Protein 7D2E (pdb70)

Secondary structure (DSSP, 8-state):
--HHHHHHHHHHHHHHHHHHHHHHHHHHHHHHHHHHHHHHHHHHHHHHHHHHHHHHHHHHH-/-HHHHHHHHHHHHHHHHHHHHHHHHHHHHHHHHHHHHHHHHHHHHHHHHHHHHHHHH-/-HHHHHHHHHHHHHHHHHHHHHHHHHHHHHHHHHHHHHHHHHHHHHHHHHHHHHHHHH-/-HHHHHHHHHHHHHHHHHHHHHHHHHHHHHHHHHHHHHHHHHHHHHHHHHHHHHHHHHHHHH-

InterPro domains:
  IPR001660 Sterile alpha motif domain [PF00536] (897-960)
  IPR001660 Sterile alpha motif domain [PF00536] (1019-1082)
  IPR001660 Sterile alpha motif domain [PF07647] (1105-1167)
  IPR001660 Sterile alpha motif domain [PS50105] (898-964)
  IPR001660 Sterile alpha motif domain [PS50105] (1027-1084)
  IPR001660 Sterile alpha motif domain [PS50105] (1108-1177)
  IPR001660 Sterile alpha motif domain [SM00454] (895-964)
  IPR001660 Sterile alpha motif domain [SM00454] (1017-1084)
  IPR001660 Sterile alpha motif domain [SM00454] (1105-1177)
  IPR013761 Sterile alpha motif/pointed domain superfamily [G3DSA:1.10.150.50] (862-997)
  IPR013761 Sterile alpha motif/pointed domain superfamily [G3DSA:1.10.150.50] (1018-1097)
  IPR013761 Sterile alpha motif/pointed domain superfamily [G3DSA:1.10.150.50] (1098-1193)
  IPR013761 Sterile alpha motif/pointed domain superfamily [SSF47769] (892-968)
  IPR013761 Sterile alpha motif/pointed domain superfamily [SSF47769] (1018-1087)
  IPR013761 Sterile alpha motif/pointed domain superfamily [SSF47769] (1098-1175)
  IPR029515 Liprin [PTHR12587] (35-1207)
  IPR037620 Liprin-alpha, SAM domain 1 [cd09562] (895-965)
  IPR037621 Liprin-alpha, SAM domain 2 [cd09565] (1019-1084)
  IPR037622 Liprin-alpha, SAM domain 3 [cd09568] (1104-1175)
  IPR057892 Liprin-alpha, CC2 domain [PF25526] (267-515)

Organism: Homo sapiens (NCBI:txid9606)

B-factor: mean 46.24, std 15.94, range [16.58, 118.47]

GO terms:
  GO:0048786 presynaptic active zone (C, TAS)
  GO:0043197 dendritic spine (C, IDA)
  GO:0099519 dense core granule cytoskeletal transport (P, IMP)
  GO:0060998 regulation of dendritic spine development (P, IMP)
  GO:0061001 regulation of dendritic spine morphogenesis (P, IMP)
  GO:0005515 protein binding (F, IPI)
  GO:0005737 cytoplasm (C, TAS)
  GO:0007160 cell-matrix adhesion (P, TAS)
  GO:0005829 cytosol (C, TAS)
  GO:0070062 extracellular exosome (C, HDA)

Solvent-accessible surface area: 16710 Å² total; per-residue (Å²): 99,60,40,107,112,5,19,132,43,0,88,69,24,2,109,103,43,106,57,89,30,96,127,6,90,82,107,18,112,80,5,99,100,93,17,56,38,1,75,126,76,28,62,57,7,70,134,59,20,104,60,16,114,118,72,10,65,95,8,87,203,156,84,28,110,108,8,24,134,21,0,120,62,14,10,86,97,26,102,56,68,32,98,90,1,116,85,107,14,133,69,4,94,107,92,17,68,48,1,84,128,88,23,63,60,6,71,139,64,7,86,60,31,113,113,83,18,129,141,74,88,35,97,116,11,27,138,44,1,83,61,36,1,100,112,40,120,57,69,29,90,159,14,91,77,154,6,119,79,6,77,97,104,15,52,37,3,70,120,82,17,45,59,6,72,116,62,8,78,39,11,113,99,91,34,107,151,90,135,105,52,86,110,9,20,128,33,0,116,70,24,3,117,101,32,103,55,62,43,116,120,1,119,89,96,7,152,84,6,87,120,100,15,45,36,3,73,121,81,23,56,57,8,68,134,58,15,90,60,4,124,110,68,12,82,90,20,89,186,149,91,122

Radius of gyration: 44.39 Å; Cα contacts (8 Å, |Δi|>4): 134; chains: 4; bounding box: 72×56×142 Å

Foldseek 3Di:
DDPVVVVVVVVVVVVVVVVVVVVVVVVVVVVVVVVVVVVVVVVVVVVVVVVVVVVVVVVVVD/DVVVVVVVVVVVVVVVVVVVVVVVVVVVVVVVVVVVVVVVVVVVVVVVVVVVVVVVVD/DVVVVVVVVVVVVVVVVVVVVVVVVVVVVVVVVVVVVVVVVVVVVVVVVVVVVVVVVVD/DVVVVVVVVVVVVVVVVVVVVVVVVVVVVVVVVVVVVVVVVVVVVVVVVVVVVVVVVVVVVVD

Sequence (242 aa):
SSEVEVLKALKSLFEHHKALDEKVRERLRVSLERVSALEEELAAANQEIVALREQNVHIQRKSEVEVLKALKSLFEHHKALDEKVRERLRRVSSLERVSALEEELAAANQEIVALREQNVHISEVEVLKALKSLFEHHHKALDEKVRERLRVSLERVSALEEELAAANQEIVALREQNVHIQSEVEVLKALKSLFEHHKALDDEKVRERLRVSLERVSALEEELAAANQEIVALRREQNVHIQRKMA

Structure (mmCIF, N/CA/C/O backbone):
data_7D2E
#
_entry.id   7D2E
#
_cell.length_a   38.307
_cell.length_b   71.293
_cell.length_c   53.473
_cell.angle_alpha   90.000
_cell.angle_beta   103.690
_cell.angle_gamma   90.000
#
_symmetry.space_group_name_H-M   'P 1 21 1'
#
loop_
_entity.id
_entity.type
_entity.pdbx_description
1 polymer Liprin-alpha-2
2 water water
#
loop_
_atom_site.group_PDB
_atom_site.id
_atom_site.type_symbol
_atom_site.label_atom_id
_atom_site.label_alt_id
_atom_site.label_comp_id
_atom_site.label_asym_id
_atom_site.label_entity_id
_atom_site.label_seq_id
_atom_site.pdbx_PDB_ins_code
_atom_site.Cartn_x
_atom_site.Cartn_y
_atom_site.Cartn_z
_atom_site.occupancy
_atom_site.B_iso_or_equiv
_atom_site.auth_seq_id
_atom_site.auth_comp_id
_atom_site.auth_asym_id
_atom_site.auth_atom_id
_atom_site.pdbx_PDB_model_num
ATOM 1 N N . SER A 1 11 ? 4.893 7.358 -34.262 1.00 70.16 168 SER A N 1
ATOM 2 C CA . SER A 1 11 ? 5.411 6.379 -33.315 1.00 70.93 168 SER A CA 1
ATOM 3 C C . SER A 1 11 ? 4.470 5.182 -33.200 1.00 66.00 168 SER A C 1
ATOM 4 O O . SER A 1 11 ? 3.314 5.250 -33.621 1.00 64.19 168 SER A O 1
ATOM 7 N N . SER A 1 12 ? 4.966 4.082 -32.640 1.00 60.22 169 SER A N 1
ATOM 8 C CA . SER A 1 12 ? 4.154 2.880 -32.523 1.00 49.64 169 SER A CA 1
ATOM 9 C C . SER A 1 12 ? 3.303 2.954 -31.271 1.00 43.39 169 SER A C 1
ATOM 10 O O . SER A 1 12 ? 3.633 3.675 -30.329 1.00 45.46 169 SER A O 1
ATOM 13 N N . GLU A 1 13 ? 2.209 2.201 -31.259 1.00 44.43 170 GLU A N 1
ATOM 14 C CA . GLU A 1 13 ? 1.320 2.178 -30.102 1.00 45.49 170 GLU A CA 1
ATOM 15 C C . GLU A 1 13 ? 2.039 1.641 -28.872 1.00 34.07 170 GLU A C 1
ATOM 16 O O . GLU A 1 13 ? 1.869 2.165 -27.767 1.00 33.63 170 GLU A O 1
ATOM 22 N N . VAL A 1 14 ? 2.827 0.578 -29.061 1.00 36.36 171 VAL A N 1
ATOM 23 C CA . VAL A 1 14 ? 3.533 -0.020 -27.945 1.00 37.62 171 VAL A CA 1
ATOM 24 C C . VAL A 1 14 ? 4.505 0.974 -27.318 1.00 40.24 171 VAL A C 1
ATOM 25 O O . VAL A 1 14 ? 4.550 1.123 -26.096 1.00 38.31 171 VAL A O 1
ATOM 29 N N . GLU A 1 15 ? 5.248 1.685 -28.160 1.00 44.99 172 GLU A N 1
ATOM 30 C CA . GLU A 1 15 ? 6.196 2.688 -27.678 1.00 48.98 172 GLU A CA 1
ATOM 31 C C . GLU A 1 15 ? 5.502 3.843 -26.949 1.00 46.50 172 GLU A C 1
ATOM 32 O O . GLU A 1 15 ? 5.977 4.317 -25.912 1.00 44.00 172 GLU A O 1
ATOM 38 N N . VAL A 1 16 ? 4.371 4.298 -27.472 1.00 42.57 173 VAL A N 1
ATOM 39 C CA . VAL A 1 16 ? 3.688 5.413 -26.817 1.00 43.18 173 VAL A CA 1
ATOM 40 C C . VAL A 1 16 ? 3.117 4.955 -25.474 1.00 38.04 173 VAL A C 1
ATOM 41 O O . VAL A 1 16 ? 3.189 5.679 -24.486 1.00 36.97 173 VAL A O 1
ATOM 45 N N . LEU A 1 17 ? 2.584 3.739 -25.420 1.00 38.50 174 LEU A N 1
ATOM 46 C CA . LEU A 1 17 ? 2.052 3.236 -24.158 1.00 35.98 174 LEU A CA 1
ATOM 47 C C . LEU A 1 17 ? 3.166 3.031 -23.124 1.00 37.29 174 LEU A C 1
ATOM 48 O O . LEU A 1 17 ? 2.978 3.296 -21.937 1.00 37.74 174 LEU A O 1
ATOM 53 N N . LYS A 1 18 ? 4.327 2.574 -23.578 1.00 42.53 175 LYS A N 1
ATOM 54 C CA . LYS A 1 18 ? 5.471 2.383 -22.693 1.00 51.01 175 LYS A CA 1
ATOM 55 C C . LYS A 1 18 ? 5.956 3.713 -22.140 1.00 49.63 175 LYS A C 1
ATOM 56 O O . LYS A 1 18 ? 6.348 3.810 -20.973 1.00 51.00 175 LYS A O 1
ATOM 62 N N . ALA A 1 19 ? 5.928 4.738 -22.986 1.00 47.38 176 ALA A N 1
ATOM 63 C CA . ALA A 1 19 ? 6.312 6.085 -22.576 1.00 47.78 176 ALA A CA 1
ATOM 64 C C . ALA A 1 19 ? 5.344 6.605 -21.525 1.00 48.80 176 ALA A C 1
ATOM 65 O O . ALA A 1 19 ? 5.749 7.180 -20.510 1.00 52.84 176 ALA A O 1
ATOM 67 N N . LEU A 1 20 ? 4.057 6.389 -21.773 1.00 44.88 177 LEU A N 1
ATOM 68 C CA . LEU A 1 20 ? 3.014 6.816 -20.846 1.00 41.49 177 LEU A CA 1
ATOM 69 C C . LEU A 1 20 ? 3.143 6.112 -19.490 1.00 44.30 177 LEU A C 1
ATOM 70 O O . LEU A 1 20 ? 3.076 6.743 -18.433 1.00 42.27 177 LEU A O 1
ATOM 75 N N . LYS A 1 21 ? 3.334 4.800 -19.527 1.00 45.03 178 LYS A N 1
ATOM 76 C CA . LYS A 1 21 ? 3.474 4.010 -18.314 1.00 47.71 178 LYS A CA 1
ATOM 77 C C . LYS A 1 21 ? 4.703 4.467 -17.530 1.00 51.78 178 LYS A C 1
ATOM 78 O O . LYS A 1 21 ? 4.699 4.493 -16.296 1.00 50.10 178 LYS A O 1
ATOM 84 N N . SER A 1 22 ? 5.744 4.846 -18.265 1.00 55.70 179 SER A N 1
ATOM 85 C CA . SER A 1 22 ? 6.973 5.375 -17.681 1.00 59.77 179 SER A CA 1
ATOM 86 C C . SER A 1 22 ? 6.724 6.730 -17.032 1.00 56.79 179 SER A C 1
ATOM 87 O O . SER A 1 22 ? 7.228 7.016 -15.945 1.00 57.53 179 SER A O 1
ATOM 90 N N . LEU A 1 23 ? 5.944 7.560 -17.716 1.00 56.28 180 LEU A N 1
ATOM 91 C CA . LEU A 1 23 ? 5.609 8.894 -17.234 1.00 54.07 180 LEU A CA 1
ATOM 92 C C . LEU A 1 23 ? 4.861 8.834 -15.905 1.00 55.76 180 LEU A C 1
ATOM 93 O O . LEU A 1 23 ? 5.079 9.665 -15.014 1.00 55.56 180 LEU A O 1
ATOM 98 N N . PHE A 1 24 ? 3.981 7.844 -15.785 1.00 54.75 181 PHE A N 1
ATOM 99 C CA . PHE A 1 24 ? 3.164 7.651 -14.592 1.00 54.63 181 PHE A CA 1
ATOM 100 C C . PHE A 1 24 ? 3.984 7.173 -13.410 1.00 59.64 181 PHE A C 1
ATOM 101 O O . PHE A 1 24 ? 3.830 7.675 -12.298 1.00 63.85 181 PHE A O 1
ATOM 109 N N . GLU A 1 25 ? 4.843 6.187 -13.651 1.00 57.40 182 GLU A N 1
ATOM 110 C CA . GLU A 1 25 ? 5.642 5.607 -12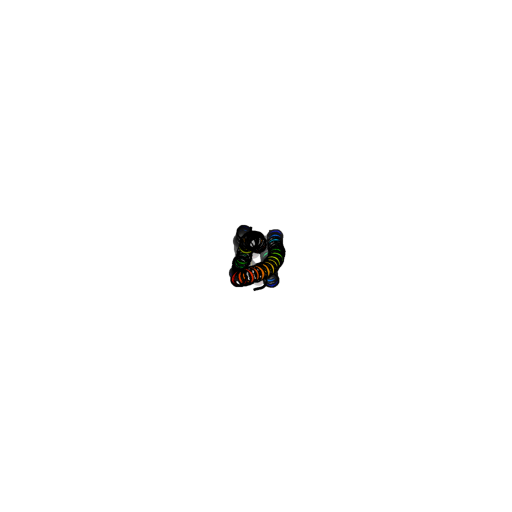.586 1.00 62.12 182 GLU A CA 1
ATOM 111 C C . GLU A 1 25 ? 6.654 6.616 -12.057 1.00 63.37 182 GLU A C 1
ATOM 112 O O . GLU A 1 25 ? 6.974 6.619 -10.868 1.00 65.14 182 GLU A O 1
ATOM 118 N N . HIS A 1 26 ? 7.154 7.478 -12.936 1.00 60.49 183 HIS A N 1
ATOM 119 C CA . HIS A 1 26 ? 8.113 8.489 -12.514 1.00 62.52 183 HIS A CA 1
ATOM 120 C C . HIS A 1 26 ? 7.436 9.582 -11.695 1.00 63.90 183 HIS A C 1
ATOM 121 O O . HIS A 1 26 ? 8.015 10.090 -10.737 1.00 67.17 183 HIS A O 1
ATOM 128 N N . HIS A 1 27 ? 6.215 9.941 -12.081 1.00 61.77 184 HIS A N 1
ATOM 129 C CA . HIS A 1 27 ? 5.431 10.927 -11.342 1.00 62.54 184 HIS A CA 1
ATOM 130 C C . HIS A 1 27 ? 5.235 10.491 -9.895 1.00 66.15 184 HIS A C 1
ATOM 131 O O . HIS A 1 27 ? 5.384 11.291 -8.974 1.00 65.77 184 HIS A O 1
ATOM 138 N N . LYS A 1 28 ? 4.906 9.219 -9.689 1.00 71.80 185 LYS A N 1
ATOM 139 C CA . LYS A 1 28 ? 4.650 8.745 -8.336 1.00 75.81 185 LYS A CA 1
ATOM 140 C C . LYS A 1 28 ? 5.949 8.608 -7.547 1.00 76.98 185 LYS A C 1
ATOM 141 O O . LYS A 1 28 ? 5.969 8.837 -6.342 1.00 75.80 185 LYS A O 1
ATOM 147 N N . ALA A 1 29 ? 7.030 8.243 -8.228 1.00 76.86 186 ALA A N 1
ATOM 148 C CA . ALA A 1 29 ? 8.340 8.153 -7.587 1.00 76.20 186 ALA A CA 1
ATOM 149 C C . ALA A 1 29 ? 8.695 9.472 -6.905 1.00 74.25 186 ALA A C 1
ATOM 150 O O . ALA A 1 29 ? 9.108 9.497 -5.742 1.00 74.41 186 ALA A O 1
ATOM 152 N N . LEU A 1 30 ? 8.513 10.569 -7.632 1.00 71.06 187 LEU A N 1
ATOM 153 C CA . LEU A 1 30 ? 8.802 11.886 -7.090 1.00 70.66 187 LEU A CA 1
ATOM 154 C C . LEU A 1 30 ? 7.744 12.318 -6.081 1.00 67.94 187 LEU A C 1
ATOM 155 O O . LEU A 1 30 ? 8.049 13.044 -5.142 1.00 66.75 187 LEU A O 1
ATOM 160 N N . ASP A 1 31 ? 6.509 11.860 -6.264 1.00 65.58 188 ASP A N 1
ATOM 161 C CA . ASP A 1 31 ? 5.416 12.259 -5.380 1.00 66.97 188 ASP A CA 1
ATOM 162 C C . ASP A 1 31 ? 5.587 11.717 -3.967 1.00 67.73 188 ASP A C 1
ATOM 163 O O . ASP A 1 31 ? 5.535 12.466 -2.993 1.00 66.87 188 ASP A O 1
ATOM 168 N N . GLU A 1 32 ? 5.788 10.410 -3.856 1.00 69.03 189 GLU A N 1
ATOM 169 C CA . GLU A 1 32 ? 5.867 9.779 -2.549 1.00 68.64 189 GLU A CA 1
ATOM 170 C C . GLU A 1 32 ? 7.182 10.127 -1.855 1.00 66.96 189 GLU A C 1
ATOM 171 O O . GLU A 1 32 ? 7.331 9.917 -0.651 1.00 68.56 189 GLU A O 1
ATOM 177 N N . LYS A 1 33 ? 8.132 10.662 -2.620 1.00 63.29 190 LYS A N 1
ATOM 178 C CA . LYS A 1 33 ? 9.380 11.166 -2.059 1.00 61.15 190 LYS A CA 1
ATOM 179 C C . LYS A 1 33 ? 9.167 12.570 -1.491 1.00 58.06 190 LYS A C 1
ATOM 180 O O . LYS A 1 33 ? 9.787 12.949 -0.496 1.00 57.13 190 LYS A O 1
ATOM 186 N N . VAL A 1 34 ? 8.293 13.339 -2.135 1.00 55.33 191 VAL A N 1
ATOM 187 C CA . VAL A 1 34 ? 7.892 14.638 -1.603 1.00 54.13 191 VAL A CA 1
ATOM 188 C C . VAL A 1 34 ? 7.056 14.423 -0.353 1.00 51.27 191 VAL A C 1
ATOM 189 O O . VAL A 1 34 ? 7.254 15.098 0.664 1.00 45.76 191 VAL A O 1
ATOM 193 N N . ARG A 1 35 ? 6.127 13.475 -0.430 1.00 49.55 192 ARG A N 1
ATOM 194 C CA . ARG A 1 35 ? 5.263 13.177 0.704 1.00 52.12 192 ARG A CA 1
ATOM 195 C C . ARG A 1 35 ? 6.071 12.655 1.882 1.00 53.18 192 ARG A C 1
ATOM 196 O O . ARG A 1 35 ? 5.708 12.892 3.039 1.00 52.90 192 ARG A O 1
ATOM 204 N N . GLU A 1 36 ? 7.177 11.973 1.597 1.00 48.95 193 GLU A N 1
ATOM 205 C CA . GLU A 1 36 ? 8.024 11.474 2.667 1.00 52.47 193 GLU A CA 1
ATOM 206 C C . GLU A 1 36 ? 8.888 12.575 3.271 1.00 52.46 193 GLU A C 1
ATOM 207 O O . GLU A 1 36 ? 9.148 12.579 4.476 1.00 52.69 193 GLU A O 1
ATOM 213 N N . ARG A 1 37 ? 9.345 13.498 2.434 1.00 49.59 194 ARG A N 1
ATOM 214 C CA . ARG A 1 37 ? 10.104 14.633 2.927 1.00 53.23 194 ARG A CA 1
ATOM 215 C C . ARG A 1 37 ? 9.220 15.398 3.901 1.00 47.12 194 ARG A C 1
ATOM 216 O O . ARG A 1 37 ? 9.676 15.855 4.944 1.00 46.19 194 ARG A O 1
ATOM 224 N N . LEU A 1 38 ? 7.940 15.497 3.549 1.00 43.27 195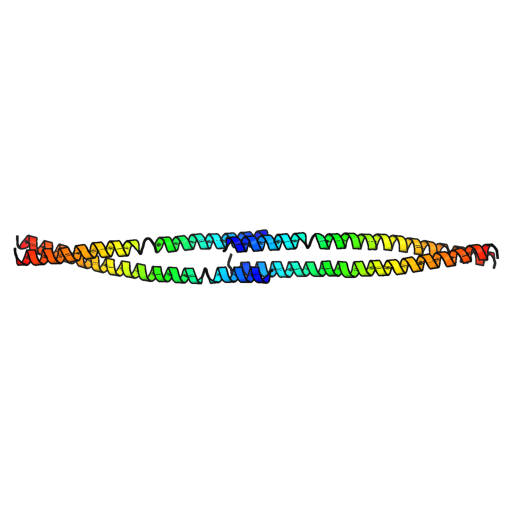 LEU A N 1
ATOM 225 C CA . LEU A 1 38 ? 6.964 16.228 4.353 1.00 40.02 195 LEU A CA 1
ATOM 226 C C . LEU A 1 38 ? 6.729 15.521 5.680 1.00 40.15 195 LEU A C 1
ATOM 227 O O . LEU A 1 38 ? 6.551 16.168 6.710 1.00 37.49 195 LEU A O 1
ATOM 232 N N . ARG A 1 39 ? 6.757 14.190 5.658 1.00 41.12 196 ARG A N 1
ATOM 233 C CA . ARG A 1 39 ? 6.565 13.414 6.877 1.00 45.32 196 ARG A CA 1
ATOM 234 C C . ARG A 1 39 ? 7.692 13.676 7.862 1.00 49.27 196 ARG A C 1
ATOM 235 O O . ARG A 1 39 ? 7.445 14.028 9.017 1.00 50.43 196 ARG A O 1
ATOM 243 N N . VAL A 1 40 ? 8.928 13.500 7.397 1.00 49.54 197 VAL A N 1
ATOM 244 C CA . VAL A 1 40 ? 10.107 13.739 8.225 1.00 50.33 197 VAL A CA 1
ATOM 245 C C . VAL A 1 40 ? 10.118 15.176 8.741 1.00 44.39 197 VAL A C 1
ATOM 246 O O . VAL A 1 40 ? 10.432 15.425 9.908 1.00 44.48 197 VAL A O 1
ATOM 250 N N . SER A 1 41 ? 9.754 16.120 7.882 1.00 43.53 198 SER A N 1
ATOM 251 C CA . SER A 1 41 ? 9.777 17.524 8.280 1.00 40.96 198 SER A CA 1
ATOM 252 C C . SER A 1 41 ? 8.745 17.834 9.366 1.00 40.98 198 SER A C 1
ATOM 253 O O . SER A 1 41 ? 9.021 18.617 10.278 1.00 35.37 198 SER A O 1
ATOM 256 N N . LEU A 1 42 ? 7.554 17.242 9.271 1.00 36.31 199 LEU A N 1
ATOM 257 C CA . LEU A 1 42 ? 6.547 17.472 10.309 1.00 40.85 199 LEU A CA 1
ATOM 258 C C . LEU A 1 42 ? 6.994 16.872 11.639 1.00 42.46 199 LEU A C 1
ATOM 259 O O . LEU A 1 42 ? 6.790 17.470 12.706 1.00 42.29 199 LEU A O 1
ATOM 264 N N . GLU A 1 43 ? 7.633 15.708 11.586 1.00 42.38 200 GLU A N 1
ATOM 265 C CA . GLU A 1 43 ? 8.126 15.083 12.811 1.00 43.87 200 GLU A CA 1
ATOM 266 C C . GLU A 1 43 ? 9.303 15.872 13.381 1.00 44.62 200 GLU A C 1
ATOM 267 O O . GLU A 1 43 ? 9.504 15.906 14.597 1.00 41.22 200 GLU A O 1
ATOM 273 N N . ARG A 1 44 ? 10.072 16.502 12.493 1.00 39.81 201 ARG A N 1
ATOM 274 C CA . ARG A 1 44 ? 11.211 17.320 12.887 1.00 37.74 201 ARG A CA 1
ATOM 275 C C . ARG A 1 44 ? 10.739 18.587 13.614 1.00 34.13 201 ARG A C 1
ATOM 276 O O . ARG A 1 44 ? 11.331 19.007 14.603 1.00 34.19 201 ARG A O 1
ATOM 284 N N . VAL A 1 45 ? 9.668 19.186 13.115 1.00 32.63 202 VAL A N 1
ATOM 285 C CA . VAL A 1 45 ? 9.056 20.328 13.790 1.00 29.46 202 VAL A CA 1
ATOM 286 C C . VAL A 1 45 ? 8.691 19.963 15.232 1.00 33.35 202 VAL A C 1
ATOM 287 O O . VAL A 1 45 ? 9.020 20.690 16.166 1.00 31.58 202 VAL A O 1
ATOM 291 N N . SER A 1 46 ? 8.042 18.818 15.411 1.00 35.70 203 SER A N 1
ATOM 292 C CA . SER A 1 46 ? 7.676 18.364 16.747 1.00 38.50 203 SER A CA 1
ATOM 293 C C . SER A 1 46 ? 8.898 18.163 17.636 1.00 37.98 203 SER A C 1
ATOM 294 O O . SER A 1 46 ? 8.892 18.575 18.795 1.00 36.48 203 SER A O 1
ATOM 297 N N . ALA A 1 47 ? 9.938 17.536 17.084 1.00 34.21 204 ALA A N 1
ATOM 298 C CA . ALA A 1 47 ? 11.158 17.277 17.837 1.00 30.40 204 ALA A CA 1
ATOM 299 C C . ALA A 1 47 ? 11.819 18.582 18.261 1.00 29.36 204 ALA A C 1
ATOM 300 O O . ALA A 1 47 ? 12.309 18.699 19.381 1.00 29.67 204 ALA A O 1
ATOM 302 N N . LEU A 1 48 ? 11.828 19.563 17.367 1.00 28.65 205 LEU A N 1
ATOM 303 C CA . LEU A 1 48 ? 12.456 20.841 17.681 1.00 29.62 205 LEU A CA 1
ATOM 304 C C . LEU A 1 48 ? 11.666 21.594 18.731 1.00 29.50 205 LEU A C 1
ATOM 305 O O . LEU A 1 48 ? 12.243 22.292 19.560 1.00 27.47 205 LEU A O 1
ATOM 310 N N . GLU A 1 49 ? 10.343 21.457 18.697 1.00 30.20 206 GLU A N 1
ATOM 311 C CA . GLU A 1 49 ? 9.521 22.114 19.707 1.00 31.19 206 GLU A CA 1
ATOM 312 C C . GLU A 1 49 ? 9.853 21.571 21.092 1.00 30.30 206 GLU A C 1
ATOM 313 O O . GLU A 1 49 ? 9.855 22.318 22.073 1.00 30.33 206 GLU A O 1
ATOM 319 N N . GLU A 1 50 ? 10.160 20.280 21.172 1.00 30.78 207 GLU A N 1
ATOM 320 C CA . GLU A 1 50 ? 10.524 19.675 22.450 1.00 33.36 207 GLU A CA 1
ATOM 321 C C . GLU A 1 50 ? 11.923 20.132 22.875 1.00 28.22 207 GLU A C 1
ATOM 322 O O . GLU A 1 50 ? 12.156 20.456 24.032 1.00 28.11 207 GLU A O 1
ATOM 328 N N . GLU A 1 51 ? 12.844 20.189 21.922 1.00 27.79 208 GLU A N 1
ATOM 329 C CA . GLU A 1 51 ? 14.213 20.621 22.248 1.00 27.27 208 GLU A CA 1
ATOM 330 C C . GLU A 1 51 ? 14.254 22.086 22.701 1.00 25.83 208 GLU A C 1
ATOM 331 O O . GLU A 1 51 ? 14.984 22.444 23.632 1.00 27.28 208 GLU A O 1
ATOM 337 N N . LEU A 1 52 ? 13.500 22.934 22.008 1.00 26.12 209 LEU A N 1
ATOM 338 C CA . LEU A 1 52 ? 13.414 24.349 22.363 1.00 24.84 209 LEU A CA 1
ATOM 339 C C . LEU A 1 52 ? 12.780 24.510 23.744 1.00 27.27 209 LEU A C 1
ATOM 340 O O . LEU A 1 52 ? 13.245 25.307 24.554 1.00 26.09 209 LEU A O 1
ATOM 345 N N . ALA A 1 53 ? 11.739 23.738 24.033 1.00 26.59 210 ALA A N 1
ATOM 346 C CA . ALA A 1 53 ? 11.136 23.806 25.370 1.00 29.15 210 ALA A CA 1
ATOM 347 C C . ALA A 1 53 ? 12.147 23.429 26.449 1.00 28.36 210 ALA A C 1
ATOM 348 O O . ALA A 1 53 ? 12.213 24.064 27.495 1.00 26.96 210 ALA A O 1
ATOM 350 N N . ALA A 1 54 ? 12.952 22.404 26.179 1.00 27.01 211 ALA A N 1
ATOM 351 C CA . ALA A 1 54 ? 13.980 21.990 27.121 1.00 29.13 211 ALA A CA 1
ATOM 352 C C . ALA A 1 54 ? 15.052 23.071 27.292 1.00 29.42 211 ALA A C 1
ATOM 353 O O . ALA A 1 54 ? 15.524 23.309 28.404 1.00 28.10 211 ALA A O 1
ATOM 355 N N . ALA A 1 55 ? 15.419 23.732 26.196 1.00 24.86 212 ALA A N 1
ATOM 356 C CA . ALA A 1 55 ? 16.453 24.752 26.269 1.00 28.18 212 ALA A CA 1
ATOM 357 C C . ALA A 1 55 ? 15.970 25.958 27.069 1.00 24.87 212 ALA A C 1
ATOM 358 O O . ALA A 1 55 ? 16.725 26.528 27.839 1.00 25.66 212 ALA A O 1
ATOM 360 N N . ASN A 1 56 ? 14.709 26.341 26.890 1.00 24.85 213 ASN A N 1
ATOM 361 C CA . ASN A 1 56 ? 14.176 27.472 27.633 1.00 24.66 213 ASN A CA 1
ATOM 362 C C . ASN A 1 56 ? 14.129 27.201 29.136 1.00 28.30 213 ASN A C 1
ATOM 363 O O . ASN A 1 56 ? 14.394 28.086 29.937 1.00 27.93 213 ASN A O 1
ATOM 368 N N . GLN A 1 57 ? 13.835 25.958 29.493 1.00 25.60 214 GLN A N 1
ATOM 369 C CA . GLN A 1 57 ? 13.791 25.528 30.880 1.00 31.20 214 GLN A CA 1
ATOM 370 C C . GLN A 1 57 ? 15.186 25.624 31.480 1.00 28.94 214 GLN A C 1
ATOM 371 O O . GLN A 1 57 ? 15.365 26.044 32.625 1.00 29.28 214 GLN A O 1
ATOM 377 N N . GLU A 1 58 ? 16.183 25.272 30.677 1.00 26.80 215 GLU A N 1
ATOM 378 C CA . GLU A 1 58 ? 17.558 25.310 31.150 1.00 26.82 215 GLU A CA 1
ATOM 379 C C . GLU A 1 58 ? 17.983 26.753 31.350 1.00 27.31 215 GLU A C 1
ATOM 380 O O . GLU A 1 58 ? 18.687 27.068 32.304 1.00 24.84 215 GLU A O 1
ATOM 386 N N . ILE A 1 59 ? 17.557 27.636 30.446 1.00 27.94 216 ILE A N 1
ATOM 387 C CA . ILE A 1 59 ? 17.837 29.067 30.609 1.00 26.41 216 ILE A CA 1
ATOM 388 C C . ILE A 1 59 ? 17.253 29.596 31.923 1.00 23.52 216 ILE A C 1
ATOM 389 O O . ILE A 1 59 ? 17.909 30.338 32.653 1.00 29.67 216 ILE A O 1
ATOM 394 N N . VAL A 1 60 ? 16.023 29.201 32.234 1.00 26.11 217 VAL A N 1
ATOM 395 C CA . VAL A 1 60 ? 15.422 29.612 33.493 1.00 29.88 217 VAL A CA 1
ATOM 396 C C . VAL A 1 60 ? 16.191 29.150 34.727 1.00 29.05 217 VAL A C 1
ATOM 397 O O . VAL A 1 60 ? 16.431 29.944 35.646 1.00 27.95 217 VAL A O 1
ATOM 401 N N . ALA A 1 61 ? 16.567 27.869 34.752 1.00 24.31 218 ALA A N 1
ATOM 402 C CA . ALA A 1 61 ? 17.375 27.322 35.843 1.00 27.53 218 ALA A CA 1
ATOM 403 C C . ALA A 1 61 ? 18.699 28.061 36.002 1.00 30.14 218 ALA A C 1
ATOM 404 O O . ALA A 1 61 ? 19.100 28.408 37.119 1.00 30.08 218 ALA A O 1
ATOM 406 N N . LEU A 1 62 ? 19.387 28.307 34.888 1.00 25.83 219 LEU A N 1
ATOM 407 C CA . LEU A 1 62 ? 20.669 28.997 34.952 1.00 26.88 219 LEU A CA 1
ATOM 408 C C . LEU A 1 62 ? 20.551 30.463 35.369 1.00 28.70 219 LEU A C 1
ATOM 409 O O . LEU A 1 62 ? 21.391 30.960 36.120 1.00 33.08 219 LEU A O 1
ATOM 414 N N . ARG A 1 63 ? 19.522 31.148 34.891 1.00 28.85 220 ARG A N 1
ATOM 415 C CA . ARG A 1 63 ? 19.297 32.537 35.284 1.00 33.29 220 ARG A CA 1
ATOM 416 C C . ARG A 1 63 ? 19.008 32.631 36.780 1.00 34.32 220 ARG A C 1
ATOM 417 O O . ARG A 1 63 ? 19.485 33.526 37.465 1.00 35.20 220 ARG A O 1
ATOM 425 N N . GLU A 1 64 ? 18.225 31.692 37.292 1.00 34.48 221 GLU A N 1
ATOM 426 C CA . GLU A 1 64 ? 17.898 31.706 38.708 1.00 33.44 221 GLU A CA 1
ATOM 427 C C . GLU A 1 64 ? 19.165 31.477 39.523 1.00 34.30 221 GLU A C 1
ATOM 428 O O . GLU A 1 64 ? 19.431 32.196 40.495 1.00 36.23 221 GLU A O 1
ATOM 434 N N . GLN A 1 65 ? 19.958 30.490 39.108 1.00 32.38 222 GLN A N 1
ATOM 435 C CA . GLN A 1 65 ? 21.207 30.181 39.782 1.00 33.72 222 GLN A CA 1
ATOM 436 C C . GLN A 1 65 ? 22.169 31.374 39.701 1.00 37.58 222 GLN A C 1
ATOM 437 O O . GLN A 1 65 ? 22.848 31.691 40.676 1.00 37.70 222 GLN A O 1
ATOM 443 N N . ASN A 1 66 ? 22.197 32.039 38.549 1.00 38.34 223 ASN A N 1
ATOM 444 C CA . ASN A 1 66 ? 23.037 33.220 38.350 1.00 42.91 223 ASN A CA 1
ATOM 445 C C . ASN A 1 66 ? 22.750 34.354 39.338 1.00 43.71 223 ASN A C 1
ATOM 446 O O . ASN A 1 66 ? 23.663 34.864 39.977 1.00 47.05 223 ASN A O 1
ATOM 451 N N . VAL A 1 67 ? 21.488 34.760 39.438 1.00 47.67 224 VAL A N 1
ATOM 452 C CA . VAL A 1 67 ? 21.095 35.810 40.381 1.00 54.10 224 VAL A CA 1
ATOM 453 C C . VAL A 1 67 ? 21.453 35.411 41.811 1.00 57.78 224 VAL A C 1
ATOM 454 O O . VAL A 1 67 ? 21.869 36.248 42.615 1.00 61.30 224 VAL A O 1
ATOM 458 N N . HIS A 1 68 ? 21.323 34.124 42.111 1.00 57.46 225 HIS A N 1
ATOM 459 C CA . HIS A 1 68 ? 21.581 33.617 43.453 1.00 57.30 225 HIS A CA 1
ATOM 460 C C . HIS A 1 68 ? 23.050 33.726 43.877 1.00 57.28 225 HIS A C 1
ATOM 461 O O . HIS A 1 68 ? 23.360 34.372 44.880 1.00 55.14 225 HIS A O 1
ATOM 468 N N . ILE A 1 69 ? 23.952 33.094 43.126 1.00 61.09 226 ILE A N 1
ATOM 469 C CA . ILE A 1 69 ? 25.370 33.082 43.500 1.00 61.82 226 ILE A CA 1
ATOM 470 C C . ILE A 1 69 ? 25.968 34.486 43.497 1.00 69.38 226 ILE A C 1
ATOM 471 O O . ILE A 1 69 ? 26.960 34.743 44.177 1.00 71.75 226 ILE A O 1
ATOM 476 N N . GLN A 1 70 ? 25.359 35.389 42.735 1.00 72.34 227 GLN A N 1
ATOM 477 C CA . GLN A 1 70 ? 25.763 36.786 42.739 1.00 80.34 227 GLN A CA 1
ATOM 478 C C . GLN A 1 70 ? 25.529 37.404 44.111 1.00 82.19 227 GLN A C 1
ATOM 479 O O . GLN A 1 70 ? 26.323 38.220 44.580 1.00 84.15 227 GLN A O 1
ATOM 485 N N . ARG A 1 71 ? 24.434 37.005 44.748 1.00 83.12 228 ARG A N 1
ATOM 486 C CA . ARG A 1 71 ? 24.088 37.502 46.075 1.00 85.53 228 ARG A CA 1
ATOM 487 C C . ARG A 1 71 ? 24.764 36.661 47.150 1.00 85.71 228 ARG A C 1
ATOM 488 O O . ARG A 1 71 ? 24.765 37.022 48.327 1.00 87.74 228 ARG A O 1
ATOM 496 N N . LYS A 1 72 ? 25.341 35.539 46.732 1.00 82.59 229 LYS A N 1
ATOM 497 C CA . LYS A 1 72 ? 26.033 34.641 47.647 1.00 81.80 229 LYS A CA 1
ATOM 498 C C . LYS A 1 72 ? 27.508 35.014 47.779 1.00 82.48 229 LYS A C 1
ATOM 499 O O . LYS A 1 72 ? 27.968 35.399 48.856 1.00 82.46 229 LYS A O 1
ATOM 505 N N . SER B 1 12 ? 7.592 13.038 -21.676 1.00 65.56 169 SER B N 1
ATOM 506 C CA . SER B 1 12 ? 6.953 14.340 -21.511 1.00 67.34 169 SER B CA 1
ATOM 507 C C . SER B 1 12 ? 5.470 14.292 -21.878 1.00 65.45 169 SER B C 1
ATOM 508 O O . SER B 1 12 ? 5.091 13.669 -22.868 1.00 63.62 169 SER B O 1
ATOM 511 N N . GLU B 1 13 ? 4.642 14.966 -21.085 1.00 62.97 170 GLU B N 1
ATOM 512 C CA . GLU B 1 13 ? 3.198 14.968 -21.303 1.00 61.48 170 GLU B CA 1
ATOM 513 C C . GLU B 1 13 ? 2.819 15.428 -22.704 1.00 56.52 170 GLU B C 1
ATOM 514 O O . GLU B 1 13 ? 2.153 14.707 -23.432 1.00 46.33 170 GLU B O 1
ATOM 520 N N . VAL B 1 14 ? 3.232 16.641 -23.062 1.00 57.30 171 VAL B N 1
ATOM 521 C CA . VAL B 1 14 ? 2.936 17.218 -24.371 1.00 55.65 171 VAL B CA 1
ATOM 522 C C . VAL B 1 14 ? 3.447 16.322 -25.501 1.00 52.39 171 VAL B C 1
ATOM 523 O O . VAL B 1 14 ? 2.794 16.160 -26.539 1.00 52.90 171 VAL B O 1
ATOM 527 N N . GLU B 1 15 ? 4.606 15.714 -25.282 1.00 53.16 172 GLU B N 1
ATOM 528 C CA . GLU B 1 15 ? 5.191 14.820 -26.273 1.00 52.89 172 GLU B CA 1
ATOM 529 C C . GLU B 1 15 ? 4.318 13.576 -26.504 1.00 52.45 172 GLU B C 1
ATOM 530 O O . GLU B 1 15 ? 4.010 13.227 -27.645 1.00 51.83 172 GLU B O 1
ATOM 536 N N . VAL B 1 16 ? 3.916 12.918 -25.420 1.00 51.11 173 VAL B N 1
ATOM 537 C CA . VAL B 1 16 ? 3.105 11.704 -25.520 1.00 46.28 173 VAL B CA 1
ATOM 538 C C . VAL B 1 16 ? 1.729 12.030 -26.096 1.00 44.18 173 VAL B C 1
ATOM 539 O O . VAL B 1 16 ? 1.232 11.322 -26.957 1.00 42.33 173 VAL B O 1
ATOM 543 N N . LEU B 1 17 ? 1.124 13.115 -25.618 1.00 43.67 174 LEU B N 1
ATOM 544 C CA . LEU B 1 17 ? -0.192 13.534 -26.107 1.00 45.16 174 LEU B CA 1
ATOM 545 C C . LEU B 1 17 ? -0.168 13.856 -27.596 1.00 46.02 174 LEU B C 1
ATOM 546 O O . LEU B 1 17 ? -1.123 13.563 -28.327 1.00 44.41 174 LEU B O 1
ATOM 551 N N . LYS B 1 18 ? 0.925 14.457 -28.052 1.00 47.22 175 LYS B N 1
ATOM 552 C CA . LYS B 1 18 ? 1.089 14.748 -29.469 1.00 52.63 175 LYS B CA 1
ATOM 553 C C . LYS B 1 18 ? 1.174 13.458 -30.274 1.00 48.49 175 LYS B C 1
ATOM 554 O O . LYS B 1 18 ? 0.525 13.324 -31.314 1.00 48.39 175 LYS B O 1
ATOM 560 N N . ALA B 1 19 ? 1.972 12.514 -29.781 1.00 51.14 176 ALA B N 1
ATOM 561 C CA . ALA B 1 19 ? 2.175 11.239 -30.469 1.00 44.75 176 ALA B CA 1
ATOM 562 C C . ALA B 1 19 ? 0.884 10.429 -30.550 1.00 39.93 176 ALA B C 1
ATOM 563 O O . ALA B 1 19 ? 0.668 9.694 -31.514 1.00 37.20 176 ALA B O 1
ATOM 565 N N . LEU B 1 20 ? 0.034 10.554 -29.536 1.00 41.08 177 LEU B N 1
ATOM 566 C CA . LEU B 1 20 ? -1.234 9.821 -29.506 1.00 43.63 177 LEU B CA 1
ATOM 567 C C . LEU B 1 20 ? -2.221 10.415 -30.503 1.00 46.05 177 LEU B C 1
ATOM 568 O O . LEU B 1 20 ? -2.873 9.698 -31.265 1.00 39.19 177 LEU B O 1
ATOM 573 N N . LYS B 1 21 ? -2.335 11.741 -30.499 1.00 40.80 178 LYS B N 1
ATOM 574 C CA . LYS B 1 21 ? -3.250 12.410 -31.420 1.00 53.45 178 LYS B CA 1
ATOM 575 C C . LYS B 1 21 ? -2.788 12.197 -32.853 1.00 51.99 178 LYS B C 1
ATOM 576 O O . LYS B 1 21 ? -3.598 12.039 -33.766 1.00 51.90 178 LYS B O 1
ATOM 582 N N . SER B 1 22 ? -1.472 12.183 -33.031 1.00 50.98 179 SER B N 1
ATOM 583 C CA . SER B 1 22 ? -0.849 11.817 -34.293 1.00 49.77 179 SER B CA 1
ATOM 584 C C . SER B 1 22 ? -1.305 10.426 -34.755 1.00 47.43 179 SER B C 1
ATOM 585 O O . SER B 1 22 ? -1.797 10.261 -35.872 1.00 48.03 179 SER B O 1
ATOM 588 N N . LEU B 1 23 ? -1.142 9.437 -33.881 1.00 48.83 180 LEU B N 1
ATOM 589 C CA . LEU B 1 23 ? -1.543 8.056 -34.161 1.00 41.68 180 LEU B CA 1
ATOM 590 C C . LEU B 1 23 ? -3.010 7.911 -34.527 1.00 42.48 180 LEU B C 1
ATOM 591 O O . LEU B 1 23 ? -3.361 7.199 -35.473 1.00 37.54 180 LEU B O 1
ATOM 596 N N . PHE B 1 24 ? -3.868 8.533 -33.725 1.00 42.00 181 PHE B N 1
ATOM 597 C CA . PHE B 1 24 ? -5.305 8.448 -33.939 1.00 45.72 181 PHE B CA 1
ATOM 598 C C . PHE B 1 24 ? -5.703 9.066 -35.279 1.00 50.66 181 PHE B C 1
ATOM 599 O O . PHE B 1 24 ? -6.580 8.545 -35.972 1.00 46.14 181 PHE B O 1
ATOM 607 N N . GLU B 1 25 ? -5.049 10.167 -35.647 1.00 53.05 182 GLU B N 1
ATOM 608 C CA . GLU B 1 25 ? -5.334 10.820 -36.919 1.00 57.19 182 GLU B CA 1
ATOM 609 C C . GLU B 1 25 ? -4.783 10.013 -38.089 1.00 51.08 182 GLU B C 1
ATOM 610 O O . GLU B 1 25 ? -5.413 9.934 -39.136 1.00 54.16 182 GLU B O 1
ATOM 616 N N . HIS B 1 26 ? -3.603 9.432 -37.912 1.00 49.79 183 HIS B N 1
ATOM 617 C CA . HIS B 1 26 ? -3.018 8.553 -38.921 1.00 51.36 183 HIS B CA 1
ATOM 618 C C . HIS B 1 26 ? -3.921 7.337 -39.147 1.00 51.48 183 HIS B C 1
ATOM 619 O O . HIS B 1 26 ? -4.149 6.920 -40.288 1.00 49.96 183 HIS B O 1
ATOM 626 N N . HIS B 1 27 ? -4.435 6.781 -38.053 1.00 48.76 184 HIS B N 1
ATOM 627 C CA . HIS B 1 27 ? -5.377 5.668 -38.117 1.00 50.45 184 HIS B CA 1
ATOM 628 C C . HIS B 1 27 ? -6.675 6.073 -38.805 1.00 48.32 184 HIS B C 1
ATOM 629 O O . HIS B 1 27 ? -7.205 5.332 -39.629 1.00 46.54 184 HIS B O 1
ATOM 636 N N . LYS B 1 28 ? -7.186 7.248 -38.450 1.00 46.65 185 LYS B N 1
ATOM 637 C CA . LYS B 1 28 ? -8.459 7.724 -38.982 1.00 50.72 185 LYS B CA 1
ATOM 638 C C . LYS B 1 28 ? -8.373 7.917 -40.493 1.00 53.74 185 LYS B C 1
ATOM 639 O O . LYS B 1 28 ? -9.291 7.543 -41.224 1.00 57.91 185 LYS B O 1
ATOM 645 N N . ALA B 1 29 ? -7.254 8.469 -40.958 1.00 53.95 186 ALA B N 1
ATOM 646 C CA . ALA B 1 29 ? -7.042 8.697 -42.389 1.00 54.06 186 ALA B CA 1
ATOM 647 C C . ALA B 1 29 ? -6.858 7.399 -43.187 1.00 52.15 186 ALA B C 1
ATOM 648 O O . ALA B 1 29 ? -7.386 7.260 -44.296 1.00 53.96 186 ALA B O 1
ATOM 650 N N . LEU B 1 30 ? -6.093 6.460 -42.643 1.00 47.86 187 LEU B N 1
ATOM 651 C CA . LEU B 1 30 ? -5.927 5.168 -43.304 1.00 47.15 187 LEU B CA 1
ATOM 652 C C . LEU 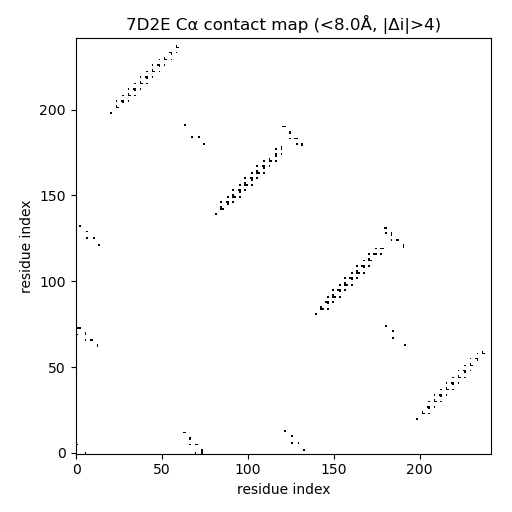B 1 30 ? -7.260 4.434 -43.368 1.00 45.24 187 LEU B C 1
ATOM 653 O O . LEU B 1 30 ? -7.603 3.833 -44.390 1.00 44.16 187 LEU B O 1
ATOM 658 N N . ASP B 1 31 ? -8.006 4.477 -42.268 1.00 42.73 188 ASP B N 1
ATOM 659 C CA . ASP B 1 31 ? -9.307 3.814 -42.202 1.00 46.63 188 ASP B CA 1
ATOM 660 C C . ASP B 1 31 ? -10.260 4.346 -43.267 1.00 47.57 188 ASP B C 1
ATOM 661 O O . ASP B 1 31 ? -10.908 3.572 -43.976 1.00 47.72 188 ASP B O 1
ATOM 666 N N . GLU B 1 32 ? -10.330 5.668 -43.390 1.00 46.43 189 GLU B N 1
ATOM 667 C CA . GLU B 1 32 ? -11.174 6.278 -44.407 1.00 52.40 189 GLU B CA 1
ATOM 668 C C . GLU B 1 32 ? -10.721 5.875 -45.804 1.00 53.33 189 GLU B C 1
ATOM 669 O O . GLU B 1 32 ? -11.545 5.649 -46.681 1.00 57.50 189 GLU B O 1
ATOM 675 N N . LYS B 1 33 ? -9.411 5.778 -45.998 1.00 52.40 190 LYS B N 1
ATOM 676 C CA . LYS B 1 33 ? -8.851 5.323 -47.264 1.00 49.94 190 LYS B CA 1
ATOM 677 C C . LYS B 1 33 ? -9.349 3.922 -47.638 1.00 49.15 190 LYS B C 1
ATOM 678 O O . LYS B 1 33 ? -9.687 3.665 -48.796 1.00 50.05 190 LYS B O 1
ATOM 684 N N . VAL B 1 34 ? -9.396 3.021 -46.659 1.00 44.83 191 VAL B N 1
ATOM 685 C CA . VAL B 1 34 ? -9.805 1.641 -46.921 1.00 42.00 191 VAL B CA 1
ATOM 686 C C . VAL B 1 34 ? -11.310 1.572 -47.128 1.00 40.66 191 VAL B C 1
ATOM 687 O O . VAL B 1 34 ? -11.801 0.816 -47.966 1.00 38.57 191 VAL B O 1
ATOM 691 N N . ARG B 1 35 ? -12.054 2.369 -46.367 1.00 43.53 192 ARG B N 1
ATOM 692 C CA . ARG B 1 35 ? -13.498 2.367 -46.530 1.00 45.92 192 ARG B CA 1
ATOM 693 C C . ARG B 1 35 ? -13.871 3.095 -47.814 1.00 48.00 192 ARG B C 1
ATOM 694 O O . ARG B 1 35 ? -14.938 2.861 -48.372 1.00 49.64 192 ARG B O 1
ATOM 702 N N . GLU B 1 36 ? -12.976 3.959 -48.292 1.00 52.32 193 GLU B N 1
ATOM 703 C CA . GLU B 1 36 ? -13.145 4.602 -49.597 1.00 55.90 193 GLU B CA 1
ATOM 704 C C . GLU B 1 36 ? -12.953 3.599 -50.738 1.00 51.77 193 GLU B C 1
ATOM 705 O O . GLU B 1 36 ? -13.722 3.581 -51.701 1.00 51.33 193 GLU B O 1
ATOM 711 N N . ARG B 1 37 ? -11.919 2.771 -50.633 1.00 50.05 194 ARG B N 1
ATOM 712 C CA . ARG B 1 37 ? -11.726 1.684 -51.594 1.00 44.18 194 ARG B CA 1
ATOM 713 C C . ARG B 1 37 ? -12.852 0.659 -51.530 1.00 43.23 194 ARG B C 1
ATOM 714 O O . ARG B 1 37 ? -13.305 0.159 -52.565 1.00 43.12 194 ARG B O 1
ATOM 722 N N . LEU B 1 38 ? -13.293 0.323 -50.319 1.00 41.54 195 LEU B N 1
ATOM 723 C CA . LEU B 1 38 ? -14.347 -0.665 -50.156 1.00 39.54 195 LEU B CA 1
ATOM 724 C C . LEU B 1 38 ? -15.619 -0.157 -50.797 1.00 41.08 195 LEU B C 1
ATOM 725 O O . LEU B 1 38 ? -16.349 -0.906 -51.462 1.00 38.66 195 LEU B O 1
ATOM 730 N N . ARG B 1 39 ? -15.883 1.127 -50.593 1.00 44.60 196 ARG B N 1
ATOM 731 C CA A ARG B 1 39 ? -17.063 1.759 -51.160 0.66 44.46 196 ARG B CA 1
ATOM 732 C CA B ARG B 1 39 ? -17.068 1.736 -51.164 0.34 44.42 196 ARG B CA 1
ATOM 733 C C . ARG B 1 39 ? -17.040 1.675 -52.684 1.00 41.11 196 ARG B C 1
ATOM 734 O O . ARG B 1 39 ? -18.013 1.274 -53.311 1.00 41.95 196 ARG B O 1
ATOM 749 N N . VAL B 1 40 ? -15.916 2.065 -53.272 1.00 44.00 197 VAL B N 1
ATOM 750 C CA . VAL B 1 40 ? -15.781 2.071 -54.719 1.00 43.21 197 VAL B CA 1
ATOM 751 C C . VAL B 1 40 ? -15.931 0.642 -55.263 1.00 42.46 197 VAL B C 1
ATOM 752 O O . VAL B 1 40 ? -16.481 0.439 -56.341 1.00 42.14 197 VAL B O 1
ATOM 756 N N . SER B 1 41 ? -15.499 -0.352 -54.492 1.00 40.65 198 SER B N 1
ATOM 757 C CA A SER B 1 41 ? -15.554 -1.742 -54.943 0.64 37.87 198 SER B CA 1
ATOM 758 C CA B SER B 1 41 ? -15.554 -1.732 -54.956 0.36 37.84 198 SER B CA 1
ATOM 759 C C . SER B 1 41 ? -16.986 -2.277 -54.938 1.00 37.22 198 SER B C 1
ATOM 760 O O . SER B 1 41 ? -17.414 -2.965 -55.867 1.00 35.67 198 SER B O 1
ATOM 765 N N . LEU B 1 42 ? -17.731 -1.973 -53.882 1.00 40.51 199 LEU B N 1
ATOM 766 C CA . LEU B 1 42 ? -19.089 -2.477 -53.766 1.00 43.89 199 LEU B CA 1
ATOM 767 C C . LEU B 1 42 ? -20.012 -1.804 -54.782 1.00 46.49 199 LEU B C 1
ATOM 768 O O . LEU B 1 42 ? -21.012 -2.394 -55.202 1.00 47.11 199 LEU B O 1
ATOM 773 N N . GLU B 1 43 ? -19.671 -0.579 -55.188 1.00 45.31 200 GLU B N 1
ATOM 774 C CA . GLU B 1 43 ? -20.429 0.103 -56.238 1.00 45.60 200 GLU B CA 1
ATOM 775 C C . GLU B 1 43 ? -20.143 -0.591 -57.557 1.00 43.10 200 GLU B C 1
ATOM 776 O O . GLU B 1 43 ? -21.010 -0.695 -58.416 1.00 45.76 200 GLU B O 1
ATOM 782 N N . ARG B 1 44 ? -18.912 -1.074 -57.698 1.00 45.96 201 ARG B N 1
ATOM 783 C CA . ARG B 1 44 ? -18.464 -1.714 -58.925 1.00 41.43 201 ARG B CA 1
ATOM 784 C C . ARG B 1 44 ? -19.166 -3.058 -59.121 1.00 36.00 201 ARG B C 1
ATOM 785 O O . ARG B 1 44 ? -19.528 -3.409 -60.239 1.00 32.82 201 ARG B O 1
ATOM 793 N N . VAL B 1 45 ? -19.362 -3.806 -58.038 1.00 32.67 202 VAL B N 1
ATOM 794 C CA . VAL B 1 45 ? -20.051 -5.085 -58.131 1.00 35.58 202 VAL B CA 1
ATOM 795 C C . VAL B 1 45 ? -21.465 -4.905 -58.652 1.00 40.35 202 VAL B C 1
ATOM 796 O O . VAL B 1 45 ? -21.891 -5.594 -59.586 1.00 36.62 202 VAL B O 1
ATOM 800 N N . SER B 1 46 ? -22.194 -3.968 -58.049 1.00 40.86 203 SER B N 1
ATOM 801 C CA . SER B 1 46 ? -23.554 -3.676 -58.480 1.00 40.76 203 SER B CA 1
ATOM 802 C C . SER B 1 46 ? -23.621 -3.198 -59.936 1.00 37.20 203 SER B C 1
ATOM 803 O O . SER B 1 46 ? -24.508 -3.595 -60.686 1.00 40.55 203 SER B O 1
ATOM 806 N N . ALA B 1 47 ? -22.685 -2.349 -60.339 1.00 38.97 204 ALA B N 1
ATOM 807 C CA . ALA B 1 47 ? -22.682 -1.859 -61.713 1.00 37.70 204 ALA B CA 1
ATOM 808 C C . ALA B 1 47 ? -22.431 -3.009 -62.699 1.00 35.12 204 ALA B C 1
ATOM 809 O O . ALA B 1 47 ? -23.092 -3.098 -63.736 1.00 32.58 204 ALA B O 1
ATOM 811 N N . LEU B 1 48 ? -21.494 -3.889 -62.349 1.00 34.49 205 LEU B N 1
ATOM 812 C CA . LEU B 1 48 ? -21.153 -5.057 -63.181 1.00 32.95 205 LEU B CA 1
ATOM 813 C C . LEU B 1 48 ? -22.238 -6.123 -63.204 1.00 31.58 205 LEU B C 1
ATOM 814 O O . LEU B 1 48 ? -22.463 -6.759 -64.229 1.00 30.28 205 LEU B O 1
ATOM 819 N N . GLU B 1 49 ? -22.920 -6.339 -62.079 1.00 31.13 206 GLU B N 1
ATOM 820 C CA . GLU B 1 49 ? -24.050 -7.259 -62.095 1.00 36.52 206 GLU B CA 1
ATOM 821 C C . GLU B 1 49 ? -25.108 -6.811 -63.102 1.00 32.19 206 GLU B C 1
ATOM 822 O O . GLU B 1 49 ? -25.661 -7.615 -63.841 1.00 31.17 206 GLU B O 1
ATOM 828 N N . GLU B 1 50 ? -25.356 -5.512 -63.139 1.00 37.71 207 GLU B N 1
ATOM 829 C CA . GLU B 1 50 ? -26.361 -4.920 -64.008 1.00 41.13 207 GLU B CA 1
ATOM 830 C C . GLU B 1 50 ? -25.948 -5.019 -65.473 1.00 33.87 207 GLU B C 1
ATOM 831 O O . GLU B 1 50 ? -26.737 -5.392 -66.338 1.00 35.57 207 GLU B O 1
ATOM 837 N N . GLU B 1 51 ? -24.695 -4.706 -65.747 1.00 32.01 208 GLU B N 1
ATOM 838 C CA . GLU B 1 51 ? -24.180 -4.814 -67.105 1.00 32.05 208 GLU B CA 1
ATOM 839 C C . GLU B 1 51 ? -24.193 -6.277 -67.586 1.00 29.01 208 GLU B C 1
ATOM 840 O O . GLU B 1 51 ? -24.563 -6.572 -68.719 1.00 28.67 208 GLU B O 1
ATOM 846 N N . LEU B 1 52 ? -23.815 -7.202 -66.714 1.00 26.73 209 LEU B N 1
ATOM 847 C CA . LEU B 1 52 ? -23.761 -8.604 -67.102 1.00 26.27 209 LEU B CA 1
ATOM 848 C C . LEU B 1 52 ? -25.171 -9.122 -67.352 1.00 31.06 209 LEU B C 1
ATOM 849 O O . LEU B 1 52 ? -25.394 -9.902 -68.276 1.00 31.48 209 LEU B O 1
ATOM 854 N N . ALA B 1 53 ? -26.126 -8.674 -66.538 1.00 36.23 210 ALA B N 1
ATOM 855 C CA . ALA B 1 53 ? -27.527 -9.026 -66.765 1.00 37.40 210 ALA B CA 1
ATOM 856 C C . ALA B 1 53 ? -27.970 -8.600 -68.156 1.00 33.55 210 ALA B C 1
ATOM 857 O O . ALA B 1 53 ? -28.556 -9.379 -68.902 1.00 35.18 210 ALA B O 1
ATOM 859 N N . ALA B 1 54 ? -27.685 -7.353 -68.516 1.00 31.46 211 ALA B N 1
ATOM 860 C CA . ALA B 1 54 ? -28.084 -6.861 -69.815 1.00 28.25 211 ALA B CA 1
ATOM 861 C C . ALA B 1 54 ? -27.376 -7.595 -70.955 1.00 26.71 211 ALA B C 1
ATOM 862 O O . ALA B 1 54 ? -27.977 -7.875 -72.009 1.00 30.69 211 ALA B O 1
ATOM 864 N N . ALA B 1 55 ? -26.090 -7.876 -70.761 1.00 25.78 212 ALA B N 1
ATOM 865 C CA . ALA B 1 55 ? -25.331 -8.639 -71.747 1.00 24.93 212 ALA B CA 1
ATOM 866 C C . ALA B 1 55 ? -25.922 -10.039 -71.967 1.00 24.17 212 ALA B C 1
ATOM 867 O O . ALA B 1 55 ? -26.089 -10.477 -73.093 1.00 23.99 212 ALA B O 1
ATOM 869 N N . ASN B 1 56 ? -26.244 -10.735 -70.892 1.00 32.06 213 ASN B N 1
ATOM 870 C CA . ASN B 1 56 ? -26.819 -12.072 -71.061 1.00 32.01 213 ASN B CA 1
ATOM 871 C C . ASN B 1 56 ? -28.190 -12.047 -71.749 1.00 27.53 213 ASN B C 1
ATOM 872 O O . ASN B 1 56 ? -28.507 -12.952 -72.528 1.00 31.62 213 ASN B O 1
ATOM 877 N N . GLN B 1 57 ? -28.981 -11.002 -71.511 1.00 27.90 214 GLN B N 1
ATOM 878 C CA . GLN B 1 57 ? -30.237 -10.811 -72.210 1.00 30.35 214 GLN B CA 1
ATOM 879 C C . GLN B 1 57 ? -29.998 -10.568 -73.703 1.00 31.69 214 GLN B C 1
ATOM 880 O O . GLN B 1 57 ? -30.732 -11.084 -74.553 1.00 30.28 214 GLN B O 1
ATOM 886 N N . GLU B 1 58 ? -28.935 -9.822 -74.024 1.00 27.07 215 GLU B N 1
ATOM 887 C CA . GLU B 1 58 ? -28.611 -9.530 -75.419 1.00 25.32 215 GLU B CA 1
ATOM 888 C C . GLU B 1 58 ? -28.145 -10.783 -76.158 1.00 24.21 215 GLU B C 1
ATOM 889 O O . GLU B 1 58 ? -28.519 -10.988 -77.317 1.00 27.64 215 GLU B O 1
ATOM 895 N N . ILE B 1 59 ? -27.334 -11.613 -75.498 1.00 25.78 216 ILE B N 1
ATOM 896 C CA . ILE B 1 59 ? -26.907 -12.899 -76.069 1.00 24.76 216 ILE B CA 1
ATOM 897 C C . ILE B 1 59 ? -28.124 -13.746 -76.464 1.00 27.65 216 ILE B C 1
ATOM 898 O O . ILE B 1 59 ? -28.215 -14.237 -77.591 1.00 29.82 216 ILE B O 1
ATOM 903 N N . VAL B 1 60 ? -29.082 -13.880 -75.562 1.00 26.81 217 VAL B N 1
ATOM 904 C CA . VAL B 1 60 ? -30.308 -14.620 -75.923 1.00 29.45 217 VAL B CA 1
ATOM 905 C C . VAL B 1 60 ? -31.038 -14.067 -77.172 1.00 31.85 217 VAL B C 1
ATOM 906 O O . VAL B 1 60 ? -31.428 -14.833 -78.067 1.00 35.60 217 VAL B O 1
ATOM 910 N N . ALA B 1 61 ? -31.209 -12.749 -77.236 1.00 30.41 218 ALA B N 1
ATOM 911 C CA . ALA B 1 61 ? -31.905 -12.100 -78.342 1.00 28.84 218 ALA B CA 1
ATOM 912 C C . ALA B 1 61 ? -31.183 -12.322 -79.653 1.00 32.98 218 ALA B C 1
ATOM 913 O O . ALA B 1 61 ? -31.796 -12.578 -80.700 1.00 33.12 218 ALA B O 1
ATOM 915 N N . LEU B 1 62 ? -29.855 -12.221 -79.599 1.00 25.53 219 LEU B N 1
ATOM 916 C CA . LEU B 1 62 ? -29.058 -12.306 -80.801 1.00 26.18 219 LEU B CA 1
ATOM 917 C C . LEU B 1 62 ? -29.015 -13.729 -81.319 1.00 31.06 219 LEU B C 1
ATOM 918 O O . LEU B 1 62 ? -28.987 -13.967 -82.522 1.00 36.42 219 LEU B O 1
ATOM 923 N N . ARG B 1 63 ? -28.977 -14.673 -80.389 1.00 31.10 220 ARG B N 1
ATOM 924 C CA . ARG B 1 63 ? -28.976 -16.087 -80.737 1.00 35.98 220 ARG B CA 1
ATOM 925 C C . ARG B 1 63 ? -30.284 -16.460 -81.429 1.00 42.70 220 ARG B C 1
ATOM 926 O O . ARG B 1 63 ? -30.286 -17.089 -82.484 1.00 47.69 220 ARG B O 1
ATOM 934 N N . GLU B 1 64 ? -31.390 -16.062 -80.817 1.00 45.25 221 GLU B N 1
ATOM 935 C CA . GLU B 1 64 ? -32.714 -16.397 -81.337 1.00 52.84 221 GLU B CA 1
ATOM 936 C C . GLU B 1 64 ? -33.020 -15.651 -82.628 1.00 54.85 221 GLU B C 1
ATOM 937 O O . GLU B 1 64 ? -33.805 -16.114 -83.452 1.00 57.71 221 GLU B O 1
ATOM 943 N N . GLN B 1 65 ? -32.402 -14.490 -82.802 1.00 53.46 222 GLN B N 1
ATOM 944 C CA . GLN B 1 65 ? -32.532 -13.750 -84.045 1.00 55.52 222 GLN B CA 1
ATOM 945 C C . GLN B 1 65 ? -31.806 -14.484 -85.171 1.00 54.06 222 GLN B C 1
ATOM 946 O O . GLN B 1 65 ? -32.314 -14.584 -86.285 1.00 53.23 222 GLN B O 1
ATOM 952 N N . ASN B 1 66 ? -30.619 -15.011 -84.886 1.00 51.49 223 ASN B N 1
ATOM 953 C CA . ASN B 1 66 ? -29.874 -15.726 -85.912 1.00 48.27 223 ASN B CA 1
ATOM 954 C C . ASN B 1 66 ? -30.577 -17.016 -86.366 1.00 51.55 223 ASN B C 1
ATOM 955 O O . ASN B 1 66 ? -30.520 -17.366 -87.542 1.00 54.33 223 ASN B O 1
ATOM 960 N N . VAL B 1 67 ? -31.248 -17.708 -85.448 1.00 53.51 224 VAL B N 1
ATOM 961 C CA . VAL B 1 67 ? -31.985 -18.926 -85.800 1.00 59.62 224 VAL B CA 1
ATOM 962 C C . VAL B 1 67 ? -33.241 -18.597 -86.630 1.00 63.96 224 VAL B C 1
ATOM 963 O O . VAL B 1 67 ? -33.779 -19.453 -87.332 1.00 63.73 224 VAL B O 1
ATOM 967 N N . HIS B 1 68 ? -33.694 -17.350 -86.565 1.00 70.32 225 HIS B N 1
ATOM 968 C CA . HIS B 1 68 ? -34.828 -16.907 -87.372 1.00 74.71 225 HIS B CA 1
ATOM 969 C C . HIS B 1 68 ? -34.364 -16.437 -88.748 1.00 78.65 225 HIS B C 1
ATOM 970 O O . HIS B 1 68 ? -34.835 -16.925 -89.775 1.00 79.63 225 HIS B O 1
ATOM 977 N N . ILE B 1 69 ? -33.429 -15.494 -88.754 1.00 85.85 226 ILE B N 1
ATOM 978 C CA . ILE B 1 69 ? -32.883 -14.938 -89.987 1.00 92.37 226 ILE B CA 1
ATOM 979 C C . ILE B 1 69 ? -32.285 -16.013 -90.889 1.00 93.22 226 ILE B C 1
ATOM 980 O O . ILE B 1 69 ? -32.731 -16.204 -92.020 1.00 94.73 226 ILE B O 1
ATOM 985 N N . SER C 1 12 ? -8.227 6.612 -13.047 1.00 54.87 169 SER C N 1
ATOM 986 C CA . SER C 1 12 ? -6.867 6.394 -12.576 1.00 50.60 169 SER C CA 1
ATOM 987 C C . SER C 1 12 ? -5.897 6.157 -13.729 1.00 42.15 169 SER C C 1
ATOM 988 O O . SER C 1 12 ? -6.293 6.076 -14.895 1.00 42.00 169 SER C O 1
ATOM 991 N N . GLU C 1 13 ? -4.619 6.053 -13.394 1.00 40.51 170 GLU C N 1
ATOM 992 C CA . GLU C 1 13 ? -3.593 5.730 -14.373 1.00 42.64 170 GLU C CA 1
ATOM 993 C C . GLU C 1 13 ? -3.905 4.399 -15.064 1.00 38.95 170 GLU C C 1
ATOM 994 O O . GLU C 1 13 ? -3.750 4.263 -16.274 1.00 35.32 170 GLU C O 1
ATOM 1000 N N . VAL C 1 14 ? -4.360 3.423 -14.285 1.00 42.39 171 VAL C N 1
ATOM 1001 C CA . VAL C 1 14 ? -4.659 2.103 -14.832 1.00 42.65 171 VAL C CA 1
ATOM 1002 C C . VAL C 1 14 ? -5.830 2.128 -15.799 1.00 39.67 171 VAL C C 1
ATOM 1003 O O . VAL C 1 14 ? -5.779 1.504 -16.855 1.00 36.68 171 VAL C O 1
ATOM 1007 N N . GLU C 1 15 ? -6.894 2.828 -15.428 1.00 43.60 172 GLU C N 1
ATOM 1008 C CA . GLU C 1 15 ? -8.089 2.880 -16.261 1.00 44.85 172 GLU C CA 1
ATOM 1009 C C . GLU C 1 15 ? -7.805 3.574 -17.591 1.00 39.26 172 GLU C C 1
ATOM 1010 O O . GLU C 1 15 ? -8.275 3.134 -18.634 1.00 41.90 172 GLU C O 1
ATOM 1016 N N . VAL C 1 16 ? -7.027 4.653 -17.559 1.00 35.70 173 VAL C N 1
ATOM 1017 C CA . VAL C 1 16 ? -6.660 5.339 -18.799 1.00 35.01 173 VAL C CA 1
ATOM 1018 C C . VAL C 1 16 ? -5.770 4.466 -19.690 1.00 31.91 173 VAL C C 1
ATOM 1019 O O . VAL C 1 16 ? -5.966 4.423 -20.896 1.00 35.15 173 VAL C O 1
ATOM 1023 N N . LEU C 1 17 ? -4.810 3.759 -19.096 1.00 33.08 174 LEU C N 1
ATOM 1024 C CA . LEU C 1 17 ? -3.952 2.857 -19.863 1.00 31.54 174 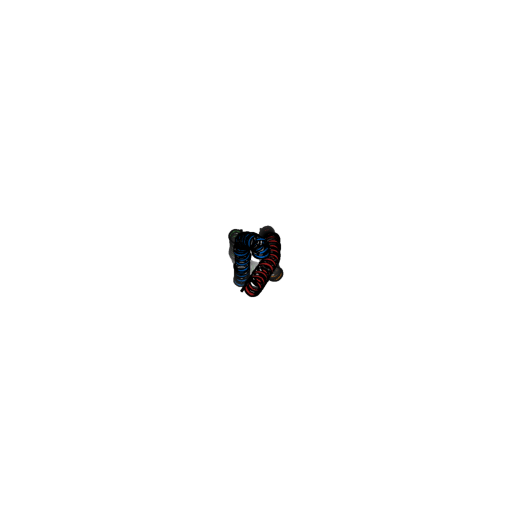LEU C CA 1
ATOM 1025 C C . LEU C 1 17 ? -4.756 1.715 -20.477 1.00 30.39 174 LEU C C 1
ATOM 1026 O O . LEU C 1 17 ? -4.523 1.332 -21.629 1.00 30.87 174 LEU C O 1
ATOM 1031 N N . LYS C 1 18 ? -5.681 1.165 -19.690 1.00 35.63 175 LYS C N 1
ATOM 1032 C CA . LYS C 1 18 ? -6.565 0.084 -20.128 1.00 36.85 175 LYS C CA 1
ATOM 1033 C C . LYS C 1 18 ? -7.430 0.483 -21.309 1.00 36.63 175 LYS C C 1
ATOM 1034 O O . LYS C 1 18 ? -7.584 -0.266 -22.281 1.00 35.23 175 LYS C O 1
ATOM 1040 N N . ALA C 1 19 ? -8.019 1.667 -21.207 1.00 38.48 176 ALA C N 1
ATOM 1041 C CA . ALA C 1 19 ? -8.887 2.175 -22.262 1.00 38.94 176 ALA C CA 1
ATOM 1042 C C . ALA C 1 19 ? -8.091 2.439 -23.531 1.00 36.03 176 ALA C C 1
ATOM 1043 O O . ALA C 1 19 ? -8.588 2.195 -24.641 1.00 35.94 176 ALA C O 1
ATOM 1045 N N . LEU C 1 20 ? -6.859 2.944 -23.378 1.00 29.59 177 LEU C N 1
ATOM 1046 C CA . LEU C 1 20 ? -6.028 3.255 -24.527 1.00 28.65 177 LEU C CA 1
ATOM 1047 C C . LEU C 1 20 ? -5.623 1.975 -25.226 1.00 25.68 177 LEU C C 1
ATOM 1048 O O . LEU C 1 20 ? -5.671 1.897 -26.452 1.00 27.04 177 LEU C O 1
ATOM 1053 N N . LYS C 1 21 ? -5.230 0.964 -24.452 1.00 27.64 178 LYS C N 1
ATOM 1054 C CA . LYS C 1 21 ? -4.840 -0.307 -25.078 1.00 30.31 178 LYS C CA 1
ATOM 1055 C C . LYS C 1 21 ? -6.022 -0.976 -25.774 1.00 33.65 178 LYS C C 1
ATOM 1056 O O . LYS C 1 21 ? -5.872 -1.594 -26.827 1.00 33.63 178 LYS C O 1
ATOM 1062 N N . SER C 1 22 ? -7.195 -0.874 -25.157 1.00 33.03 179 SER C N 1
ATOM 1063 C CA . SER C 1 22 ? -8.426 -1.434 -25.720 1.00 30.32 179 SER C CA 1
ATOM 1064 C C . SER C 1 22 ? -8.752 -0.773 -27.053 1.00 31.64 179 SER C C 1
ATOM 1065 O O . SER C 1 22 ? -9.096 -1.432 -28.032 1.00 30.22 179 SER C O 1
ATOM 1068 N N . LEU C 1 23 ? -8.626 0.546 -27.085 1.00 31.29 180 LEU C N 1
ATOM 1069 C CA . LEU C 1 23 ? -8.845 1.307 -28.310 1.00 33.28 180 LEU C CA 1
ATOM 1070 C C . LEU C 1 23 ? -7.948 0.852 -29.465 1.00 31.45 180 LEU C C 1
ATOM 1071 O O . LEU C 1 23 ? -8.412 0.602 -30.578 1.00 29.45 180 LEU C O 1
ATOM 1076 N N . PHE C 1 24 ? -6.657 0.742 -29.184 1.00 28.89 181 PHE C N 1
ATOM 1077 C CA . PHE C 1 24 ? -5.705 0.276 -30.166 1.00 24.81 181 PHE C CA 1
ATOM 1078 C C . PHE C 1 24 ? -6.035 -1.133 -30.674 1.00 24.51 181 PHE C C 1
ATOM 1079 O O . PHE C 1 24 ? -5.954 -1.406 -31.884 1.00 31.10 181 PHE C O 1
ATOM 1087 N N . GLU C 1 25 ? -6.395 -2.014 -29.750 1.00 25.03 182 GLU C N 1
ATOM 1088 C CA . GLU C 1 25 ? -6.731 -3.405 -30.098 1.00 25.51 182 GLU C CA 1
ATOM 1089 C C . GLU C 1 25 ? -7.955 -3.435 -30.987 1.00 26.06 182 GLU C C 1
ATOM 1090 O O . GLU C 1 25 ? -8.017 -4.134 -31.999 1.00 25.72 182 GLU C O 1
ATOM 1096 N N . HIS C 1 26 ? -8.959 -2.671 -30.591 1.00 27.92 183 HIS C N 1
ATOM 1097 C CA . HIS C 1 26 ? -10.206 -2.640 -31.362 1.00 30.36 183 HIS C CA 1
ATOM 1098 C C . HIS C 1 26 ? -9.975 -2.101 -32.780 1.00 31.73 183 HIS C C 1
ATOM 1099 O O . HIS C 1 26 ? -10.461 -2.661 -33.765 1.00 26.59 183 HIS C O 1
ATOM 1106 N N . HIS C 1 27 ? -9.196 -1.024 -32.895 1.00 26.19 184 HIS C N 1
ATOM 1107 C CA A HIS C 1 27 ? -8.918 -0.459 -34.213 0.51 28.95 184 HIS C CA 1
ATOM 1108 C CA B HIS C 1 27 ? -8.861 -0.441 -34.187 0.49 29.48 184 HIS C CA 1
ATOM 1109 C C . HIS C 1 27 ? -8.186 -1.431 -35.124 1.00 28.08 184 HIS C C 1
ATOM 1110 O O . HIS C 1 27 ? -8.528 -1.533 -36.306 1.00 28.92 184 HIS C O 1
ATOM 1123 N N . LYS C 1 28 ? -7.187 -2.125 -34.584 1.00 27.98 185 LYS C N 1
ATOM 1124 C CA . LYS C 1 28 ? -6.402 -3.071 -35.358 1.00 24.55 185 LYS C CA 1
ATOM 1125 C C . LYS C 1 28 ? -7.299 -4.174 -35.894 1.00 26.22 185 LYS C C 1
ATOM 1126 O O . LYS C 1 28 ? -7.221 -4.577 -37.057 1.00 26.36 185 LYS C O 1
ATOM 1132 N N . ALA C 1 29 ? -8.164 -4.658 -35.020 1.00 29.07 186 ALA C N 1
ATOM 1133 C CA . ALA C 1 29 ? -9.011 -5.793 -35.357 1.00 26.19 186 ALA C CA 1
ATOM 1134 C C . ALA C 1 29 ? -10.062 -5.395 -36.391 1.00 25.39 186 ALA C C 1
ATOM 1135 O O . ALA C 1 29 ? -10.353 -6.126 -37.342 1.00 28.25 186 ALA C O 1
ATOM 1137 N N . LEU C 1 30 ? -10.623 -4.206 -36.195 1.00 24.45 187 LEU C N 1
ATOM 1138 C CA . LEU C 1 30 ? -11.623 -3.660 -37.113 1.00 32.86 187 LEU C CA 1
ATOM 1139 C C . LEU C 1 30 ? -11.042 -3.395 -38.497 1.00 29.50 187 LEU C C 1
ATOM 1140 O O . LEU C 1 30 ? -11.674 -3.675 -39.510 1.00 30.68 187 LEU C O 1
ATOM 1145 N N . ASP C 1 31 ? -9.823 -2.871 -38.529 1.00 27.30 188 ASP C N 1
ATOM 1146 C CA . ASP C 1 31 ? -9.135 -2.626 -39.782 1.00 31.05 188 ASP C CA 1
ATOM 1147 C C . ASP C 1 31 ? -8.925 -3.935 -40.536 1.00 26.84 188 ASP C C 1
ATOM 1148 O O . ASP C 1 31 ? -9.169 -4.023 -41.735 1.00 27.99 188 ASP C O 1
ATOM 1153 N N . GLU C 1 32 ? -8.490 -4.964 -39.827 1.00 25.45 189 GLU C N 1
ATOM 1154 C CA . GLU C 1 32 ? -8.309 -6.263 -40.473 1.00 26.36 189 GLU C CA 1
ATOM 1155 C C . GLU C 1 32 ? -9.628 -6.824 -41.011 1.00 30.47 189 GLU C C 1
ATOM 1156 O O . GLU C 1 32 ? -9.661 -7.465 -42.066 1.00 30.84 189 GLU C O 1
ATOM 1162 N N . LYS C 1 33 ? -10.720 -6.545 -40.306 1.00 28.16 190 LYS C N 1
ATOM 1163 C CA . LYS C 1 33 ? -12.024 -7.053 -40.706 1.00 29.10 190 LYS C CA 1
ATOM 1164 C C . LYS C 1 33 ? -12.501 -6.345 -41.963 1.00 29.24 190 LYS C C 1
ATOM 1165 O O . LYS C 1 33 ? -13.021 -6.980 -42.897 1.00 31.10 190 LYS C O 1
ATOM 1171 N N . VAL C 1 34 ? -12.306 -5.034 -41.995 1.00 28.32 191 VAL C N 1
ATOM 1172 C CA . VAL C 1 34 ? -12.700 -4.243 -43.148 1.00 25.88 191 VAL C CA 1
ATOM 1173 C C . VAL C 1 34 ? -11.878 -4.610 -44.370 1.00 31.50 191 VAL C C 1
ATOM 1174 O O . VAL C 1 34 ? -12.407 -4.690 -45.476 1.00 33.03 191 VAL C O 1
ATOM 1178 N N . ARG C 1 35 ? -10.590 -4.870 -44.160 1.00 29.88 192 ARG C N 1
ATOM 1179 C CA . ARG C 1 35 ? -9.689 -5.170 -45.268 1.00 30.12 192 ARG C CA 1
ATOM 1180 C C . ARG C 1 35 ? -10.046 -6.494 -45.912 1.00 30.14 192 ARG C C 1
ATOM 1181 O O . ARG C 1 35 ? -9.959 -6.636 -47.130 1.00 35.91 192 ARG C O 1
ATOM 1189 N N . GLU C 1 36 ? -10.469 -7.454 -45.099 1.00 30.50 193 GLU C N 1
ATOM 1190 C CA . GLU C 1 36 ? -10.887 -8.751 -45.626 1.00 36.64 193 GLU C CA 1
ATOM 1191 C C . GLU C 1 36 ? -12.184 -8.629 -46.430 1.00 37.07 193 GLU C C 1
ATOM 1192 O O . GLU C 1 36 ? -12.320 -9.240 -47.486 1.00 40.76 193 GLU C O 1
ATOM 1198 N N . ARG C 1 37 ? -13.134 -7.846 -45.921 1.00 33.78 194 ARG C N 1
ATOM 1199 C CA . ARG C 1 37 ? -14.350 -7.530 -46.671 1.00 34.94 194 ARG C CA 1
ATOM 1200 C C . ARG C 1 37 ? -13.961 -6.949 -48.035 1.00 30.65 194 ARG C C 1
ATOM 1201 O O . ARG C 1 37 ? -14.529 -7.311 -49.073 1.00 31.40 194 ARG C O 1
ATOM 1209 N N . LEU C 1 38 ? -12.967 -6.068 -48.024 1.00 30.41 195 LEU C N 1
ATOM 1210 C CA . LEU C 1 38 ? -12.497 -5.437 -49.252 1.00 32.18 195 LEU C CA 1
ATOM 1211 C C . LEU C 1 38 ? -11.849 -6.464 -50.189 1.00 36.58 195 LEU C C 1
ATOM 1212 O O . LEU C 1 38 ? -12.031 -6.411 -51.404 1.00 34.52 195 LEU C O 1
ATOM 1217 N N . ARG C 1 39 ? -11.095 -7.400 -49.618 1.00 34.82 196 ARG C N 1
ATOM 1218 C CA . ARG C 1 39 ? -10.398 -8.398 -50.431 1.00 34.02 196 ARG C CA 1
ATOM 1219 C C . ARG C 1 39 ? -11.409 -9.260 -51.155 1.00 34.47 196 ARG C C 1
ATOM 1220 O O . ARG C 1 39 ? -11.277 -9.533 -52.351 1.00 34.81 196 ARG C O 1
ATOM 1228 N N . VAL C 1 40 ? -12.434 -9.676 -50.418 1.00 33.80 197 VAL C N 1
ATOM 1229 C CA . VAL C 1 40 ? -13.522 -10.462 -50.978 1.00 30.44 197 VAL C CA 1
ATOM 1230 C C . VAL C 1 40 ? -14.230 -9.707 -52.113 1.00 32.68 197 VAL C C 1
ATOM 1231 O O . VAL C 1 40 ? -14.510 -10.266 -53.184 1.00 32.56 197 VAL C O 1
ATOM 1235 N N . SER C 1 41 ? -14.511 -8.435 -51.872 1.00 30.39 198 SER C N 1
ATOM 1236 C CA . SER C 1 41 ? -15.236 -7.625 -52.846 1.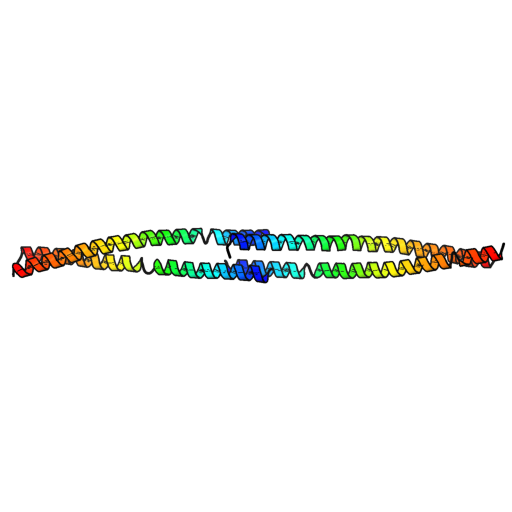00 30.85 198 SER C CA 1
ATOM 1237 C C . SER C 1 41 ? -14.435 -7.424 -54.133 1.00 29.35 198 SER C C 1
ATOM 1238 O O . SER C 1 41 ? -14.981 -7.514 -55.233 1.00 32.38 198 SER C O 1
ATOM 1241 N N . LEU C 1 42 ? -13.146 -7.144 -53.996 1.00 28.91 199 LEU C N 1
ATOM 1242 C CA . LEU C 1 42 ? -12.272 -6.973 -55.159 1.00 31.56 199 LEU C CA 1
ATOM 1243 C C . LEU C 1 42 ? -12.191 -8.227 -56.013 1.00 32.78 199 LEU C C 1
ATOM 1244 O O . LEU C 1 42 ? -12.172 -8.137 -57.242 1.00 33.46 199 LEU C O 1
ATOM 1249 N N . GLU C 1 43 ? -12.158 -9.392 -55.365 1.00 33.44 200 GLU C N 1
ATOM 1250 C CA . GLU C 1 43 ? -12.189 -10.676 -56.073 1.00 37.84 200 GLU C CA 1
ATOM 1251 C C . GLU C 1 43 ? -13.486 -10.841 -56.856 1.00 35.00 200 GLU C C 1
ATOM 1252 O O . GLU C 1 43 ? -13.492 -11.347 -57.985 1.00 36.30 200 GLU C O 1
ATOM 1258 N N . ARG C 1 44 ? -14.595 -10.431 -56.248 1.00 30.98 201 ARG C N 1
ATOM 1259 C CA . ARG C 1 44 ? -15.886 -10.499 -56.911 1.00 32.43 201 ARG C CA 1
ATOM 1260 C C . ARG C 1 44 ? -15.906 -9.595 -58.152 1.00 31.80 201 ARG C C 1
ATOM 1261 O O . ARG C 1 44 ? -16.406 -9.989 -59.200 1.00 29.60 201 ARG C O 1
ATOM 1269 N N . VAL C 1 45 ? -15.386 -8.374 -58.016 1.00 29.47 202 VAL C N 1
ATOM 1270 C CA . VAL C 1 45 ? -15.234 -7.476 -59.155 1.00 28.06 202 VAL C CA 1
ATOM 1271 C C . VAL C 1 45 ? -14.433 -8.144 -60.282 1.00 30.15 202 VAL C C 1
ATOM 1272 O O . VAL C 1 45 ? -14.829 -8.107 -61.448 1.00 32.65 202 VAL C O 1
ATOM 1276 N N . SER C 1 46 ? -13.335 -8.788 -59.913 1.00 34.96 203 SER C N 1
ATOM 1277 C CA . SER C 1 46 ? -12.469 -9.451 -60.886 1.00 34.21 203 SER C CA 1
ATOM 1278 C C . SER C 1 46 ? -13.230 -10.546 -61.637 1.00 34.45 203 SER C C 1
ATOM 1279 O O . SER C 1 46 ? -13.199 -10.620 -62.860 1.00 33.06 203 SER C O 1
ATOM 1282 N N . ALA C 1 47 ? -13.923 -11.392 -60.885 1.00 31.92 204 ALA C N 1
ATOM 1283 C CA . ALA C 1 47 ? -14.761 -12.441 -61.450 1.00 30.80 204 ALA C CA 1
ATOM 1284 C C . ALA C 1 47 ? -15.836 -11.901 -62.397 1.00 32.45 204 ALA C C 1
ATOM 1285 O O . ALA C 1 47 ? -16.046 -12.433 -63.493 1.00 32.18 204 ALA C O 1
ATOM 1287 N N . LEU C 1 48 ? -16.527 -10.850 -61.961 1.00 28.18 205 LEU C N 1
ATOM 1288 C CA . LEU C 1 48 ? -17.583 -10.235 -62.760 1.00 25.62 205 LEU C CA 1
ATOM 1289 C C . LEU C 1 48 ? -17.007 -9.601 -64.027 1.00 26.02 205 LEU C C 1
ATOM 1290 O O . LEU C 1 48 ? -17.616 -9.686 -65.088 1.00 26.02 205 LEU C O 1
ATOM 1295 N N . GLU C 1 49 ? -15.838 -8.979 -63.915 1.00 28.56 206 GLU C N 1
ATOM 1296 C CA . GLU C 1 49 ? -15.203 -8.397 -65.088 1.00 28.98 206 GLU C CA 1
ATOM 1297 C C . GLU C 1 49 ? -14.889 -9.483 -66.099 1.00 28.00 206 GLU C C 1
ATOM 1298 O O . GLU C 1 49 ? -15.134 -9.307 -67.285 1.00 26.36 206 GLU C O 1
ATOM 1304 N N . GLU C 1 50 ? -14.374 -10.617 -65.629 1.00 27.72 207 GLU C N 1
ATOM 1305 C CA . GLU C 1 50 ? -14.078 -11.727 -66.547 1.00 29.11 207 GLU C CA 1
ATOM 1306 C C . GLU C 1 50 ? -15.342 -12.263 -67.215 1.00 27.34 207 GLU C C 1
ATOM 1307 O O . GLU C 1 50 ? -15.353 -12.559 -68.415 1.00 26.40 207 GLU C O 1
ATOM 1313 N N . GLU C 1 51 ? -16.409 -12.403 -66.434 1.00 28.02 208 GLU C N 1
ATOM 1314 C CA . GLU C 1 51 ? -17.676 -12.876 -66.983 1.00 27.40 208 GLU C CA 1
ATOM 1315 C C . GLU C 1 51 ? -18.254 -11.923 -68.023 1.00 23.27 208 GLU C C 1
ATOM 1316 O O . GLU C 1 51 ? -18.766 -12.362 -69.060 1.00 24.45 208 GLU C O 1
ATOM 1322 N N . LEU C 1 52 ? -18.137 -10.624 -67.763 1.00 23.15 209 LEU C N 1
ATOM 1323 C CA . LEU C 1 52 ? -18.654 -9.615 -68.688 1.00 25.74 209 LEU C CA 1
ATOM 1324 C C . LEU C 1 52 ? -17.812 -9.567 -69.968 1.00 21.98 209 LEU C C 1
ATOM 1325 O O . LEU C 1 52 ? -18.338 -9.417 -71.064 1.00 24.35 209 LEU C O 1
ATOM 1330 N N . ALA C 1 53 ? -16.505 -9.712 -69.835 1.00 23.33 210 ALA C N 1
ATOM 1331 C CA . ALA C 1 53 ? -15.647 -9.797 -71.012 1.00 22.99 210 ALA C CA 1
ATOM 1332 C C . ALA C 1 53 ? -16.041 -10.995 -71.892 1.00 26.56 210 ALA C C 1
ATOM 1333 O O . ALA C 1 53 ? -16.126 -10.890 -73.125 1.00 24.74 210 ALA C O 1
ATOM 1335 N N . ALA C 1 54 ? -16.279 -12.136 -71.253 1.00 26.32 211 ALA C N 1
ATOM 1336 C CA . ALA C 1 54 ? -16.729 -13.325 -71.987 1.00 29.99 211 ALA C CA 1
ATOM 1337 C C . ALA C 1 54 ? -18.062 -13.101 -72.686 1.00 23.68 211 ALA C C 1
ATOM 1338 O O . ALA C 1 54 ? -18.240 -13.512 -73.826 1.00 23.97 211 ALA C O 1
ATOM 1340 N N . ALA C 1 55 ? -18.986 -12.429 -72.004 1.00 24.19 212 ALA C N 1
ATOM 1341 C CA . ALA C 1 55 ? -20.310 -12.134 -72.559 1.00 23.50 212 ALA C CA 1
ATOM 1342 C C . ALA C 1 55 ? -20.204 -11.178 -73.740 1.00 21.03 212 ALA C C 1
ATOM 1343 O O . ALA C 1 55 ? -20.826 -11.384 -74.769 1.00 19.93 212 ALA C O 1
ATOM 1345 N N . ASN C 1 56 ? -19.360 -10.157 -73.616 1.00 25.00 213 ASN C N 1
ATOM 1346 C CA . ASN C 1 56 ? -19.188 -9.219 -74.721 1.00 22.03 213 ASN C CA 1
ATOM 1347 C C . ASN C 1 56 ? -18.511 -9.840 -75.943 1.00 22.53 213 ASN C C 1
ATOM 1348 O O . ASN C 1 56 ? -18.792 -9.470 -77.067 1.00 21.54 213 ASN C O 1
ATOM 1353 N N . GLN C 1 57 ? -17.589 -10.768 -75.699 1.00 22.10 214 GLN C N 1
ATOM 1354 C CA . GLN C 1 57 ? -16.957 -11.526 -76.762 1.00 22.71 214 GLN C CA 1
ATOM 1355 C C . GLN C 1 57 ? -17.974 -12.393 -77.492 1.00 24.64 214 GLN C C 1
ATOM 1356 O O . GLN C 1 57 ? -17.960 -12.480 -78.717 1.00 24.92 214 GLN C O 1
ATOM 1362 N N . GLU C 1 58 ? -18.876 -13.008 -76.737 1.00 21.74 215 GLU C N 1
ATOM 1363 C CA . GLU C 1 58 ? -19.954 -13.798 -77.360 1.00 24.39 215 GLU C CA 1
ATOM 1364 C C . GLU C 1 58 ? -20.919 -12.947 -78.162 1.00 26.11 215 GLU C C 1
ATOM 1365 O O . GLU C 1 58 ? -21.397 -13.340 -79.227 1.00 24.42 215 GLU C O 1
ATOM 1371 N N . ILE C 1 59 ? -21.206 -11.748 -77.656 1.00 23.26 216 ILE C N 1
ATOM 1372 C CA . ILE C 1 59 ? -22.097 -10.855 -78.352 1.00 23.87 216 ILE C CA 1
ATOM 1373 C C . ILE C 1 59 ? -21.530 -10.447 -79.718 1.00 24.07 216 ILE C C 1
ATOM 1374 O O . ILE C 1 59 ? -22.236 -10.484 -80.724 1.00 22.89 216 ILE C O 1
ATOM 1379 N N . VAL C 1 60 ? -20.240 -10.101 -79.801 1.00 21.21 217 VAL C N 1
ATOM 1380 C CA . VAL C 1 60 ? -19.782 -9.609 -81.082 1.00 22.39 217 VAL C CA 1
ATOM 1381 C C . VAL C 1 60 ? -19.656 -10.787 -82.039 1.00 23.33 217 VAL C C 1
ATOM 1382 O O . VAL C 1 60 ? -19.813 -10.619 -83.240 1.00 23.91 217 VAL C O 1
ATOM 1386 N N . ALA C 1 61 ? -19.416 -11.975 -81.485 1.00 24.47 218 ALA C N 1
ATOM 1387 C CA . ALA C 1 61 ? -19.344 -13.198 -82.285 1.00 23.58 218 ALA C CA 1
ATOM 1388 C C . ALA C 1 61 ? -20.679 -13.498 -82.923 1.00 27.30 218 ALA C C 1
ATOM 1389 O O . ALA C 1 61 ? -20.751 -13.862 -84.098 1.00 31.60 218 ALA C O 1
ATOM 1391 N N . LEU C 1 62 ? -21.728 -13.345 -82.135 1.00 28.03 219 LEU C N 1
ATOM 1392 C CA . LEU C 1 62 ? -23.101 -13.474 -82.643 1.00 27.06 219 LEU C CA 1
ATOM 1393 C C . LEU C 1 62 ? -23.456 -12.409 -83.691 1.00 27.51 219 LEU C C 1
ATOM 1394 O O . LEU C 1 62 ? -24.124 -12.709 -84.689 1.00 32.54 219 LEU C O 1
ATOM 1399 N N . ARG C 1 63 ? -23.002 -11.175 -83.493 1.00 26.45 220 ARG C N 1
ATOM 1400 C CA . ARG C 1 63 ? -23.182 -10.121 -84.482 1.00 25.59 220 ARG C CA 1
ATOM 1401 C C . ARG C 1 63 ? -22.442 -10.407 -85.785 1.00 30.46 220 ARG C C 1
ATOM 1402 O O . ARG C 1 63 ? -22.899 -10.028 -86.871 1.00 31.76 220 ARG C O 1
ATOM 1410 N N . GLU C 1 64 ? -21.286 -11.055 -85.664 1.00 33.09 221 GLU C N 1
ATOM 1411 C CA . GLU C 1 64 ? -20.507 -11.440 -86.840 1.00 34.63 221 GLU C CA 1
ATOM 1412 C C . GLU C 1 64 ? -21.236 -12.494 -87.655 1.00 36.54 221 GLU C C 1
ATOM 1413 O O . GLU C 1 64 ? -21.264 -12.426 -88.885 1.00 41.23 221 GLU C O 1
ATOM 1419 N N . GLN C 1 65 ? -21.822 -13.469 -86.975 1.00 35.89 222 GLN C N 1
ATOM 1420 C CA . GLN C 1 65 ? -22.584 -14.504 -87.662 1.00 41.24 222 GLN C CA 1
ATOM 1421 C C . GLN C 1 65 ? -23.742 -13.869 -88.434 1.00 45.40 222 GLN C C 1
ATOM 1422 O O . GLN C 1 65 ? -24.007 -14.226 -89.582 1.00 49.96 222 GLN C O 1
ATOM 1428 N N . ASN C 1 66 ? -24.408 -12.906 -87.803 1.00 42.76 223 ASN C N 1
ATOM 1429 C CA . ASN C 1 66 ? -25.571 -12.256 -88.394 1.00 43.89 223 ASN C CA 1
ATOM 1430 C C . ASN C 1 66 ? -25.223 -11.499 -89.672 1.00 49.40 223 ASN C C 1
ATOM 1431 O O . ASN C 1 66 ? -25.979 -11.535 -90.651 1.00 50.52 223 ASN C O 1
ATOM 1436 N N . VAL C 1 67 ? -24.084 -10.811 -89.648 1.00 49.65 224 VAL C N 1
ATOM 1437 C CA . VAL C 1 67 ? -23.588 -10.067 -90.800 1.00 54.97 224 VAL C CA 1
ATOM 1438 C C . VAL C 1 67 ? -23.526 -10.964 -92.022 1.00 52.90 224 VAL C C 1
ATOM 1439 O O . VAL C 1 67 ? -23.987 -10.600 -93.109 1.00 52.28 224 VAL C O 1
ATOM 1443 N N . HIS C 1 68 ? -22.967 -12.150 -91.820 1.00 49.08 225 HIS C N 1
ATOM 1444 C CA . HIS C 1 68 ? -22.785 -13.122 -92.893 1.00 52.45 225 HIS C CA 1
ATOM 1445 C C . HIS C 1 68 ? -24.099 -13.727 -93.364 1.00 52.41 225 HIS C C 1
ATOM 1446 O O . HIS C 1 68 ? -24.310 -13.896 -94.563 1.00 52.90 225 HIS C O 1
ATOM 1453 N N . ILE C 1 69 ? -24.978 -14.062 -92.426 1.00 52.67 226 ILE C N 1
ATOM 1454 C CA . ILE C 1 69 ? -26.283 -14.619 -92.783 1.00 59.21 226 ILE C CA 1
ATOM 1455 C C . ILE C 1 69 ? -27.111 -13.612 -93.583 1.00 66.07 226 ILE C C 1
ATOM 1456 O O . ILE C 1 69 ? -27.764 -13.970 -94.563 1.00 64.01 226 ILE C O 1
ATOM 1461 N N . GLN C 1 70 ? -27.065 -12.351 -93.162 1.00 74.54 227 GLN C N 1
ATOM 1462 C CA . GLN C 1 70 ? -27.768 -11.272 -93.845 1.00 84.30 227 GLN C CA 1
ATOM 1463 C C . GLN C 1 70 ? -27.281 -11.109 -95.282 1.00 88.62 227 GLN C C 1
ATOM 1464 O O . GLN C 1 70 ? -28.066 -10.806 -96.182 1.00 89.48 227 GLN C O 1
ATOM 1470 N N . SER D 1 12 ? -14.511 8.002 -28.925 1.00 60.58 169 SER D N 1
ATOM 1471 C CA . SER D 1 12 ? -13.910 7.267 -27.820 1.00 59.27 169 SER D CA 1
ATOM 1472 C C . SER D 1 12 ? -12.431 7.620 -27.705 1.00 53.28 169 SER D C 1
ATOM 1473 O O . SER D 1 12 ? -11.885 7.711 -26.600 1.00 50.74 169 SER D O 1
ATOM 1476 N N . GLU D 1 13 ? -11.786 7.826 -28.850 1.00 49.95 170 GLU D N 1
ATOM 1477 C CA . GLU D 1 13 ? -10.419 8.332 -28.863 1.00 49.72 170 GLU D CA 1
ATOM 1478 C C . GLU D 1 13 ? -10.383 9.727 -28.246 1.00 44.54 170 GLU D C 1
ATOM 1479 O O . GLU D 1 13 ? -9.460 10.070 -27.507 1.00 42.27 170 GLU D O 1
ATOM 1485 N N . VAL D 1 14 ? -11.403 10.525 -28.538 1.00 43.58 171 VAL D N 1
ATOM 1486 C CA . VAL D 1 14 ? -11.443 11.893 -28.040 1.00 43.86 171 VAL D CA 1
ATOM 1487 C C . VAL D 1 14 ? -11.619 11.909 -26.528 1.00 46.39 171 VAL D C 1
ATOM 1488 O O . VAL D 1 14 ? -10.946 12.668 -25.826 1.00 52.20 171 VAL D O 1
ATOM 1492 N N . GLU D 1 15 ? -12.504 11.055 -26.022 1.00 44.32 172 GLU D N 1
ATOM 1493 C CA . GLU D 1 15 ? -12.751 11.003 -24.584 1.00 46.47 172 GLU D CA 1
ATOM 1494 C C . GLU D 1 15 ? -11.531 10.491 -23.811 1.00 44.19 172 GLU D C 1
ATOM 1495 O O . GLU D 1 15 ? -11.258 10.951 -22.706 1.00 45.20 172 GLU D O 1
ATOM 1501 N N . VAL D 1 16 ? -10.788 9.544 -24.378 1.00 43.37 173 VAL D N 1
ATOM 1502 C CA . VAL D 1 16 ? -9.653 9.026 -23.627 1.00 40.67 173 VAL D CA 1
ATOM 1503 C C . VAL D 1 16 ? -8.523 10.071 -23.593 1.00 39.91 173 VAL D C 1
ATOM 1504 O O . VAL D 1 16 ? -7.822 10.189 -22.595 1.00 41.09 173 VAL D O 1
ATOM 1508 N N . LEU D 1 17 ? -8.365 10.855 -24.656 1.00 36.61 174 LEU D N 1
ATOM 1509 C CA . LEU D 1 17 ? -7.342 11.892 -24.646 1.00 37.58 174 LEU D CA 1
ATOM 1510 C C . LEU D 1 17 ? -7.713 12.990 -23.644 1.00 37.31 174 LEU D C 1
ATOM 1511 O O . LEU D 1 17 ? -6.836 13.568 -23.012 1.00 37.21 174 LEU D O 1
ATOM 1516 N N . LYS D 1 18 ? -9.010 13.267 -23.501 1.00 39.48 175 LYS D N 1
ATOM 1517 C CA . LYS D 1 18 ? -9.473 14.255 -22.521 1.00 41.34 175 LYS D CA 1
ATOM 1518 C C . LYS D 1 18 ? -9.263 13.740 -21.100 1.00 37.86 17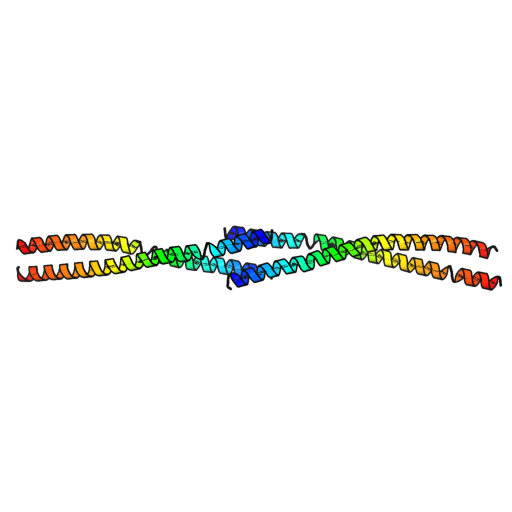5 LYS D C 1
ATOM 1519 O O . LYS D 1 18 ? -8.913 14.497 -20.183 1.00 37.37 175 LYS D O 1
ATOM 1525 N N . ALA D 1 19 ? -9.500 12.443 -20.924 1.00 41.68 176 ALA D N 1
ATOM 1526 C CA . ALA D 1 19 ? -9.262 11.778 -19.653 1.00 37.18 176 ALA D CA 1
ATOM 1527 C C . ALA D 1 19 ? -7.797 11.841 -19.274 1.00 32.47 176 ALA D C 1
ATOM 1528 O O . ALA D 1 19 ? -7.459 12.034 -18.117 1.00 35.91 176 ALA D O 1
ATOM 1530 N N . LEU D 1 20 ? -6.923 11.642 -20.256 1.00 33.34 177 LEU D N 1
ATOM 1531 C CA . LEU D 1 20 ? -5.488 11.682 -19.990 1.00 31.02 177 LEU D CA 1
ATOM 1532 C C . LEU D 1 20 ? -5.067 13.102 -19.620 1.00 31.70 177 LEU D C 1
ATOM 1533 O O . LEU D 1 20 ? -4.329 13.314 -18.651 1.00 32.90 177 LEU D O 1
ATOM 1538 N N . LYS D 1 21 ? -5.532 14.076 -20.392 1.00 35.99 178 LYS D N 1
ATOM 1539 C CA . LYS D 1 21 ? -5.189 15.463 -20.106 1.00 38.93 178 LYS D CA 1
ATOM 1540 C C . LYS D 1 21 ? -5.652 15.861 -18.702 1.00 39.07 178 LYS D C 1
ATOM 1541 O O . LYS D 1 21 ? -4.938 16.532 -17.973 1.00 40.25 178 LYS D O 1
ATOM 1547 N N . SER D 1 22 ? -6.835 15.395 -18.314 1.00 40.62 179 SER D N 1
ATOM 1548 C CA . SER D 1 22 ? -7.396 15.696 -17.001 1.00 44.01 179 SER D CA 1
ATOM 1549 C C . SER D 1 22 ? -6.595 15.072 -15.858 1.00 44.77 179 SER D C 1
ATOM 1550 O O . SER D 1 22 ? -6.404 15.693 -14.814 1.00 43.68 179 SER D O 1
ATOM 1553 N N . LEU D 1 23 ? -6.134 13.843 -16.059 1.00 38.94 180 LEU D N 1
ATOM 1554 C CA . LEU D 1 23 ? -5.298 13.158 -15.083 1.00 34.46 180 LEU D CA 1
ATOM 1555 C C . LEU D 1 23 ? -3.999 13.938 -14.889 1.00 32.88 180 LEU D C 1
ATOM 1556 O O . LEU D 1 23 ? -3.569 14.178 -13.758 1.00 36.39 180 LEU D O 1
ATOM 1561 N N . PHE D 1 24 ? -3.394 14.359 -15.996 1.00 34.36 181 PHE D N 1
ATOM 1562 C CA . PHE D 1 24 ? -2.169 15.158 -15.953 1.00 36.40 181 PHE D CA 1
ATOM 1563 C C . PHE D 1 24 ? -2.373 16.449 -15.167 1.00 38.60 181 PHE D C 1
ATOM 1564 O O . PHE D 1 24 ? -1.527 16.839 -14.365 1.00 42.64 181 PHE D O 1
ATOM 1572 N N . GLU D 1 25 ? -3.499 17.108 -15.406 1.00 39.30 182 GLU D N 1
ATOM 1573 C CA . GLU D 1 25 ? -3.775 18.379 -14.741 1.00 44.05 182 GLU D CA 1
ATOM 1574 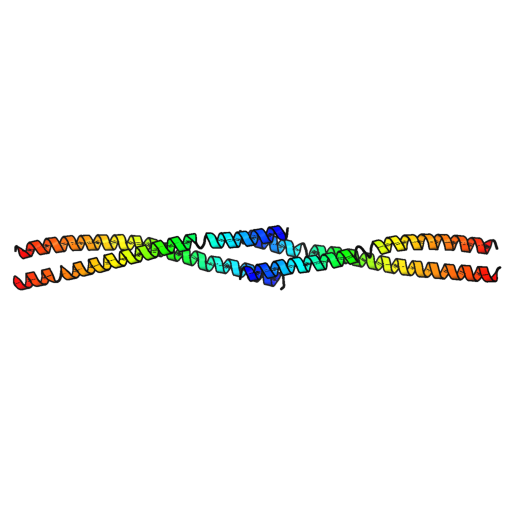C C . GLU D 1 25 ? -4.066 18.166 -13.258 1.00 45.77 182 GLU D C 1
ATOM 1575 O O . GLU D 1 25 ? -3.673 18.980 -12.406 1.00 44.75 182 GLU D O 1
ATOM 1581 N N . HIS D 1 26 ? -4.754 17.070 -12.952 1.00 42.62 183 HIS D N 1
ATOM 1582 C CA . HIS D 1 26 ? -4.999 16.668 -11.564 1.00 47.85 183 HIS D CA 1
ATOM 1583 C C . HIS D 1 26 ? -3.699 16.400 -10.810 1.00 48.49 183 HIS D C 1
ATOM 1584 O O . HIS D 1 26 ? -3.507 16.882 -9.687 1.00 48.49 183 HIS D O 1
ATOM 1591 N N . HIS D 1 27 ? -2.812 15.619 -11.425 1.00 49.28 184 HIS D N 1
ATOM 1592 C CA . HIS D 1 27 ? -1.507 15.327 -10.840 1.00 50.28 184 HIS D CA 1
ATOM 1593 C C . HIS D 1 27 ? -0.747 16.613 -10.558 1.00 47.16 184 HIS D C 1
ATOM 1594 O O . HIS D 1 27 ? -0.102 16.744 -9.522 1.00 48.79 184 HIS D O 1
ATOM 1601 N N . LYS D 1 28 ? -0.844 17.557 -11.489 1.00 45.78 185 LYS D N 1
ATOM 1602 C CA . LYS D 1 28 ? -0.175 18.846 -11.370 1.00 47.24 185 LYS D CA 1
ATOM 1603 C C . LYS D 1 28 ? -0.678 19.621 -10.159 1.00 45.02 185 LYS D C 1
ATOM 1604 O O . L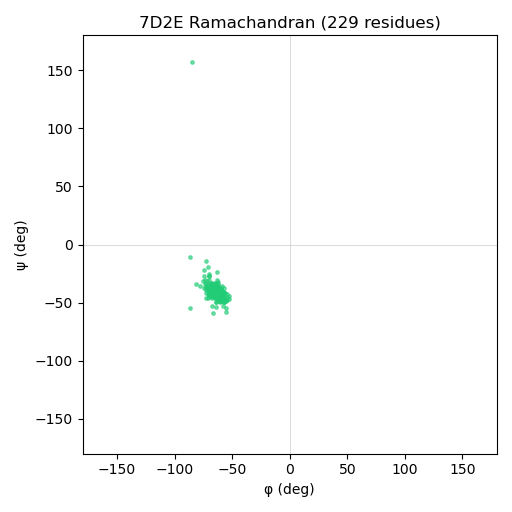YS D 1 28 ? 0.110 20.164 -9.392 1.00 46.37 185 LYS D O 1
ATOM 1610 N N . ALA D 1 29 ? -1.996 19.661 -9.998 1.00 44.50 186 ALA D N 1
ATOM 1611 C CA . ALA D 1 29 ? -2.626 20.413 -8.917 1.00 44.10 186 ALA D CA 1
ATOM 1612 C C . ALA D 1 29 ? -2.290 19.804 -7.568 1.00 45.91 186 ALA D C 1
ATOM 1613 O O . ALA D 1 29 ? -1.966 20.515 -6.622 1.00 44.17 186 ALA D O 1
ATOM 1615 N N . LEU D 1 30 ? -2.351 18.482 -7.485 1.00 45.88 187 LEU D N 1
ATOM 1616 C CA . LEU D 1 30 ? -2.058 17.784 -6.242 1.00 46.71 187 LEU D CA 1
ATOM 1617 C C . LEU D 1 30 ? -0.579 17.914 -5.846 1.00 44.30 187 LEU D C 1
ATOM 1618 O O . LEU D 1 30 ? -0.259 18.073 -4.668 1.00 46.70 187 LEU D O 1
ATOM 1623 N N . ASP D 1 31 ? 0.316 17.856 -6.830 1.00 40.70 188 ASP D N 1
ATOM 1624 C CA A ASP D 1 31 ? 1.745 18.025 -6.587 0.59 40.99 188 ASP D CA 1
ATOM 1625 C CA B ASP D 1 31 ? 1.739 18.013 -6.562 0.41 39.80 188 ASP D CA 1
ATOM 1626 C C . ASP D 1 31 ? 2.032 19.405 -6.022 1.00 40.93 188 ASP D C 1
ATOM 1627 O O . ASP D 1 31 ? 2.886 19.571 -5.160 1.00 41.39 188 ASP D O 1
ATOM 1636 N N . GLU D 1 32 ? 1.323 20.398 -6.539 1.00 41.29 189 GLU D N 1
ATOM 1637 C CA . GLU D 1 32 ? 1.496 21.771 -6.069 1.00 44.42 189 GLU D CA 1
ATOM 1638 C C . GLU D 1 32 ? 1.035 21.914 -4.620 1.00 43.75 189 GLU D C 1
ATOM 1639 O O . GLU D 1 32 ? 1.701 22.566 -3.819 1.00 44.41 189 GLU D O 1
ATOM 1645 N N . LYS D 1 33 ? -0.100 21.310 -4.282 1.00 42.92 190 LYS D N 1
ATOM 1646 C CA . LYS D 1 33 ? -0.596 21.358 -2.905 1.00 49.00 190 LYS D CA 1
ATOM 1647 C C . LYS D 1 33 ? 0.404 20.768 -1.918 1.00 46.86 190 LYS D C 1
ATOM 1648 O O . LYS D 1 33 ? 0.718 21.372 -0.888 1.00 43.24 190 LYS D O 1
ATOM 1654 N N . VAL D 1 34 ? 0.910 19.579 -2.230 1.00 46.60 191 VAL D N 1
ATOM 1655 C CA . VAL D 1 34 ? 1.832 18.906 -1.328 1.00 42.20 191 VAL D CA 1
ATOM 1656 C C . VAL D 1 34 ? 3.154 19.657 -1.243 1.00 43.60 191 VAL D C 1
ATOM 1657 O O . VAL D 1 34 ? 3.746 19.763 -0.172 1.00 44.24 191 VAL D O 1
ATOM 1661 N N . ARG D 1 35 ? 3.596 20.199 -2.373 1.00 43.77 192 ARG D N 1
ATOM 1662 C CA . ARG D 1 35 ? 4.822 20.980 -2.423 1.00 46.87 192 ARG D CA 1
ATOM 1663 C C . ARG D 1 35 ? 4.712 22.210 -1.520 1.00 45.13 192 ARG D C 1
ATOM 1664 O O . ARG D 1 35 ? 5.670 22.568 -0.833 1.00 47.20 192 ARG D O 1
ATOM 1672 N N . GLU D 1 36 ? 3.537 22.838 -1.513 1.00 48.05 193 GLU D N 1
ATOM 1673 C CA . GLU D 1 36 ? 3.291 23.999 -0.661 1.00 50.57 193 GLU D CA 1
ATOM 1674 C C . GLU D 1 36 ? 3.354 23.623 0.812 1.00 48.39 193 GLU D C 1
ATOM 1675 O O . GLU D 1 36 ? 3.956 24.339 1.612 1.00 48.21 193 GLU D O 1
ATOM 1681 N N . ARG D 1 37 ? 2.722 22.508 1.172 1.00 45.12 194 ARG D N 1
ATOM 1682 C CA . ARG D 1 37 ? 2.783 22.011 2.543 1.00 45.82 194 ARG D CA 1
ATOM 1683 C C . ARG D 1 37 ? 4.227 21.799 2.974 1.00 42.95 194 ARG D C 1
ATOM 1684 O O . ARG D 1 37 ? 4.603 22.123 4.102 1.00 44.90 194 ARG D O 1
ATOM 1692 N N . LEU D 1 38 ? 5.035 21.244 2.074 1.00 41.09 195 LEU D N 1
ATOM 1693 C CA . LEU D 1 38 ? 6.438 20.975 2.368 1.00 36.78 195 LEU D CA 1
ATOM 1694 C C . LEU D 1 38 ? 7.236 22.267 2.587 1.00 37.75 195 LEU D C 1
ATOM 1695 O O . LEU D 1 38 ? 8.075 22.346 3.482 1.00 39.54 195 LEU D O 1
ATOM 1700 N N . ARG D 1 39 ? 6.973 23.270 1.758 1.00 39.88 196 ARG D N 1
ATOM 1701 C CA . ARG D 1 39 ? 7.640 24.566 1.874 1.00 45.84 196 ARG D CA 1
ATOM 1702 C C . ARG D 1 39 ? 7.340 25.226 3.220 1.00 44.89 196 ARG D C 1
ATOM 1703 O O . ARG D 1 39 ? 8.232 25.784 3.868 1.00 43.31 196 ARG D O 1
ATOM 1711 N N . VAL D 1 40 ? 6.082 25.151 3.641 1.00 47.37 197 VAL D N 1
ATOM 1712 C CA . VAL D 1 40 ? 5.670 25.729 4.918 1.00 49.33 197 VAL D CA 1
ATOM 1713 C C . VAL D 1 40 ? 6.357 24.999 6.079 1.00 44.66 197 VAL D C 1
ATOM 1714 O O . VAL D 1 40 ? 6.825 25.622 7.037 1.00 41.60 197 VAL D O 1
ATOM 1718 N N . SER D 1 41 ? 6.447 23.676 5.973 1.00 43.17 198 SER D N 1
ATOM 1719 C CA . SER D 1 41 ? 7.041 22.865 7.028 1.00 40.50 198 SER D CA 1
ATOM 1720 C C . SER D 1 41 ? 8.560 23.034 7.122 1.00 39.22 198 SER D C 1
ATOM 1721 O O . SER D 1 41 ? 9.119 23.050 8.216 1.00 36.87 198 SER D O 1
ATOM 1724 N N . LEU D 1 42 ? 9.226 23.163 5.978 1.00 41.05 199 LEU D N 1
ATOM 1725 C CA . LEU D 1 42 ? 10.671 23.378 5.963 1.00 41.32 199 LEU D CA 1
ATOM 1726 C C . LEU D 1 42 ? 11.047 24.752 6.515 1.00 44.24 199 LEU D C 1
ATOM 1727 O O . LEU D 1 42 ? 12.102 24.912 7.128 1.00 42.01 199 LEU D O 1
ATOM 1732 N N . GLU D 1 43 ? 10.182 25.737 6.285 1.00 41.05 200 GLU D N 1
ATOM 1733 C CA . GLU D 1 43 ? 10.401 27.084 6.790 1.00 46.37 200 GLU D CA 1
ATOM 1734 C C . GLU D 1 43 ? 10.219 27.088 8.300 1.00 42.41 200 GLU D C 1
ATOM 1735 O O . GLU D 1 43 ? 10.966 27.750 9.028 1.00 40.53 200 GLU D O 1
ATOM 1741 N N . ARG D 1 44 ? 9.221 26.331 8.751 1.00 36.06 201 ARG D N 1
ATOM 1742 C CA . ARG D 1 44 ? 8.938 26.174 10.162 1.00 36.36 201 ARG D CA 1
ATOM 1743 C C . ARG D 1 44 ? 10.129 25.515 10.860 1.00 36.02 201 ARG D C 1
ATOM 1744 O O . ARG D 1 44 ? 10.529 25.961 11.934 1.00 35.47 201 ARG D O 1
ATOM 1752 N N . VAL D 1 45 ? 10.690 24.465 10.252 1.00 35.00 202 VAL D N 1
ATOM 1753 C CA . VAL D 1 45 ? 11.896 23.813 10.792 1.00 36.03 202 VAL D CA 1
ATOM 1754 C C . VAL D 1 45 ? 13.048 24.806 10.891 1.00 37.80 202 VAL D C 1
ATOM 1755 O O . VAL D 1 45 ? 13.778 24.844 11.888 1.00 35.67 202 VAL D O 1
ATOM 1759 N N . SER D 1 46 ? 13.186 25.641 9.869 1.00 34.79 203 SER D N 1
ATOM 1760 C CA . SER D 1 46 ? 14.262 26.619 9.832 1.00 39.88 203 SER D CA 1
ATOM 1761 C C . SER D 1 46 ? 14.100 27.686 10.915 1.00 39.79 203 SER D C 1
ATOM 1762 O O . SER D 1 46 ? 15.069 28.061 11.570 1.00 40.96 203 SER D O 1
ATOM 1765 N N . ALA D 1 47 ? 12.879 28.173 11.107 1.00 39.24 204 ALA D N 1
ATOM 1766 C CA . ALA D 1 47 ? 12.624 29.147 12.160 1.00 35.83 204 ALA D CA 1
ATOM 1767 C C . ALA D 1 47 ? 12.939 28.528 13.515 1.00 36.43 204 ALA D C 1
ATOM 1768 O O . ALA D 1 47 ? 13.515 29.170 14.399 1.00 36.56 204 ALA D O 1
ATOM 1770 N N . LEU D 1 48 ? 12.563 27.267 13.680 1.00 31.95 205 LEU D N 1
ATOM 1771 C CA . LEU D 1 48 ? 12.767 26.606 14.962 1.00 27.59 205 LEU D CA 1
ATOM 1772 C C . LEU D 1 48 ? 14.242 26.341 15.228 1.00 28.54 205 LEU D C 1
ATOM 1773 O O . LEU D 1 48 ? 14.715 26.517 16.345 1.00 29.25 205 LEU D O 1
ATOM 1778 N N . GLU D 1 49 ? 14.968 25.897 14.206 1.00 29.91 206 GLU D N 1
ATOM 1779 C CA . GLU D 1 49 ? 16.419 25.706 14.340 1.00 28.82 206 GLU D CA 1
ATOM 1780 C C . GLU D 1 49 ? 17.130 27.013 14.701 1.00 35.51 206 GLU D C 1
ATOM 1781 O O . GLU D 1 49 ? 18.090 27.014 15.490 1.00 32.57 206 GLU D O 1
ATOM 1787 N N . GLU D 1 50 ? 16.662 28.129 14.140 1.00 32.92 207 GLU D N 1
ATOM 1788 C CA . GLU D 1 50 ? 17.228 29.424 14.484 1.00 35.70 207 GLU D CA 1
ATOM 1789 C C . GLU D 1 50 ? 17.007 29.775 15.959 1.00 33.52 207 GLU D C 1
ATOM 1790 O O . GLU D 1 50 ? 17.926 30.233 16.630 1.00 32.90 207 GLU D O 1
ATOM 1796 N N . GLU D 1 51 ? 15.785 29.572 16.452 1.00 35.36 208 GLU D N 1
ATOM 1797 C CA . GLU D 1 51 ? 15.435 29.910 17.829 1.00 31.98 208 GLU D CA 1
ATOM 1798 C C . GLU D 1 51 ? 16.197 29.022 18.800 1.00 27.25 208 GLU D C 1
ATOM 1799 O O . GLU D 1 51 ? 16.612 29.456 19.880 1.00 26.08 208 GLU D O 1
ATOM 1805 N N . LEU D 1 52 ? 16.342 27.751 18.416 1.00 26.36 209 LEU D N 1
ATOM 1806 C CA . LEU D 1 52 ? 17.036 26.790 19.262 1.00 28.40 209 LEU D CA 1
ATOM 1807 C C . LEU D 1 52 ? 18.530 27.110 19.343 1.00 28.58 209 LEU D C 1
ATOM 1808 O O . LEU D 1 52 ? 19.144 27.019 20.411 1.00 28.30 209 LEU D O 1
ATOM 1813 N N . ALA D 1 53 ? 19.122 27.475 18.208 1.00 27.85 210 ALA D N 1
ATOM 1814 C CA . ALA D 1 53 ? 20.527 27.893 18.212 1.00 30.65 210 ALA D CA 1
ATOM 1815 C C . ALA D 1 53 ? 20.749 29.105 19.099 1.00 27.32 210 ALA D C 1
ATOM 1816 O O . ALA D 1 53 ? 21.718 29.169 19.850 1.00 24.10 210 ALA D O 1
ATOM 1818 N N . ALA D 1 54 ? 19.856 30.086 19.012 1.00 29.73 211 ALA D N 1
ATOM 1819 C CA . ALA D 1 54 ? 19.962 31.240 19.884 1.00 27.28 211 ALA D CA 1
ATOM 1820 C C . ALA D 1 54 ? 19.773 30.885 21.361 1.00 27.58 211 ALA D C 1
ATOM 1821 O O . ALA D 1 54 ? 20.401 31.483 22.245 1.00 28.18 211 ALA D O 1
ATOM 1823 N N . ALA D 1 55 ? 18.902 29.922 21.645 1.00 26.42 212 ALA D N 1
ATOM 1824 C CA . ALA D 1 55 ? 18.690 29.532 23.021 1.00 22.17 212 ALA D CA 1
ATOM 1825 C C . ALA D 1 55 ? 19.942 28.849 23.561 1.00 22.04 212 ALA D C 1
ATOM 1826 O O . ALA D 1 55 ? 20.332 29.065 24.704 1.00 24.34 212 ALA D O 1
ATOM 1828 N N . ASN D 1 56 ? 20.534 27.995 22.746 1.00 24.87 213 ASN D N 1
ATOM 1829 C CA . ASN D 1 56 ? 21.789 27.351 23.151 1.00 26.30 213 ASN D CA 1
ATOM 1830 C C . ASN D 1 56 ? 22.940 28.341 23.374 1.00 26.15 213 ASN D C 1
ATOM 1831 O O . ASN D 1 56 ? 23.732 28.161 24.300 1.00 24.39 213 ASN D O 1
ATOM 1836 N N . GLN D 1 57 ? 23.025 29.394 22.561 1.00 25.43 214 GLN D N 1
ATOM 1837 C CA . GLN D 1 57 ? 23.984 30.456 22.818 1.00 25.43 214 GLN D CA 1
ATOM 1838 C C . GLN D 1 57 ? 23.740 31.153 24.156 1.00 28.80 214 GLN D C 1
ATOM 1839 O O . GLN D 1 57 ? 24.685 31.491 24.869 1.00 27.37 214 GLN D O 1
ATOM 1845 N N . GLU D 1 58 ? 22.475 31.362 24.515 1.00 28.04 215 GLU D N 1
ATOM 1846 C CA . GLU D 1 58 ? 22.180 31.974 25.811 1.00 26.06 215 GLU D CA 1
ATOM 1847 C C . GLU D 1 58 ? 22.571 31.047 26.961 1.00 24.70 215 GLU D C 1
ATOM 1848 O O . GLU D 1 58 ? 23.063 31.494 27.998 1.00 26.34 215 GLU D O 1
ATOM 1854 N N . ILE D 1 59 ? 22.362 29.744 26.771 1.00 23.68 216 ILE D N 1
ATOM 1855 C CA . ILE D 1 59 ? 22.767 28.769 27.775 1.00 21.92 216 ILE D CA 1
ATOM 1856 C C . ILE D 1 59 ? 24.291 28.832 27.997 1.00 16.58 216 ILE D C 1
ATOM 1857 O O . ILE D 1 59 ? 24.765 28.878 29.133 1.00 21.35 216 ILE D O 1
ATOM 1862 N N . VAL D 1 60 ? 25.054 28.838 26.915 1.00 21.00 217 VAL D N 1
ATOM 1863 C CA . VAL D 1 60 ? 26.510 28.945 27.051 1.00 24.97 217 VAL D CA 1
ATOM 1864 C C . VAL D 1 60 ? 26.909 30.227 27.769 1.00 24.81 217 VAL D C 1
ATOM 1865 O O . VAL D 1 60 ? 27.732 30.194 28.684 1.00 23.75 217 VAL D O 1
ATOM 1869 N N . ALA D 1 61 ? 26.300 31.349 27.396 1.00 25.43 218 ALA D N 1
ATOM 1870 C CA . ALA D 1 61 ? 26.629 32.628 28.017 1.00 24.61 218 ALA D CA 1
ATOM 1871 C C . ALA D 1 61 ? 26.362 32.588 29.521 1.00 24.59 218 ALA D C 1
ATOM 1872 O O . ALA D 1 61 ? 27.170 33.051 30.321 1.00 28.46 218 ALA D O 1
ATOM 1874 N N . LEU D 1 62 ? 25.222 32.016 29.917 1.00 24.49 219 LEU D N 1
ATOM 1875 C CA . LEU D 1 62 ? 24.878 31.923 31.328 1.00 25.21 219 LEU D CA 1
ATOM 1876 C C . LEU D 1 62 ? 25.823 31.006 32.077 1.00 24.13 219 LEU D C 1
ATOM 1877 O O . LEU D 1 62 ? 26.196 31.303 33.207 1.00 27.93 219 LEU D O 1
ATOM 1882 N N . ARG D 1 63 ? 26.180 29.874 31.472 1.00 24.42 220 ARG D N 1
ATOM 1883 C CA A ARG D 1 63 ? 27.121 29.002 32.150 0.61 23.09 220 ARG D CA 1
ATOM 1884 C CA B ARG D 1 63 ? 27.163 28.955 32.047 0.39 23.49 220 ARG D CA 1
ATOM 1885 C C . ARG D 1 63 ? 28.481 29.698 32.260 1.00 23.03 220 ARG D C 1
ATOM 1886 O O . ARG D 1 63 ? 29.121 29.599 33.302 1.00 27.20 220 ARG D O 1
ATOM 1901 N N . GLU D 1 64 ? 28.895 30.416 31.221 1.00 24.23 221 GLU D N 1
ATOM 1902 C CA . GLU D 1 64 ? 30.159 31.166 31.304 1.00 25.12 221 GLU D CA 1
ATOM 1903 C C . GLU D 1 64 ? 30.094 32.237 32.403 1.00 27.97 221 GLU D C 1
ATOM 1904 O O . GLU D 1 64 ? 31.054 32.409 33.169 1.00 29.17 221 GLU D O 1
ATOM 1910 N N . GLN D 1 65 ? 28.973 32.952 32.498 1.00 27.10 222 GLN D N 1
ATOM 1911 C CA . GLN D 1 65 ? 28.812 33.948 33.569 1.00 29.13 222 GLN D CA 1
ATOM 1912 C C . GLN D 1 65 ? 28.899 33.305 34.955 1.00 30.55 222 GLN D C 1
ATOM 1913 O O . GLN D 1 65 ? 29.490 33.870 35.873 1.00 34.85 222 GLN D O 1
ATOM 1919 N N . ASN D 1 66 ? 28.324 32.119 35.113 1.00 29.98 223 ASN D N 1
ATOM 1920 C CA . ASN D 1 66 ? 28.297 31.486 36.430 1.00 32.05 223 ASN D CA 1
ATOM 1921 C C . ASN D 1 66 ? 29.676 30.918 36.795 1.00 33.73 223 ASN D C 1
ATOM 1922 O O . ASN D 1 66 ? 30.067 30.924 37.959 1.00 33.56 223 ASN D O 1
ATOM 1927 N N . VAL D 1 67 ? 30.433 30.478 35.792 1.00 36.58 224 VAL D N 1
ATOM 1928 C CA . VAL D 1 67 ? 31.845 30.142 35.998 1.00 36.60 224 VAL D CA 1
ATOM 1929 C C . VAL D 1 67 ? 32.641 31.365 36.475 1.00 36.08 224 VAL D C 1
ATOM 1930 O O . VAL D 1 67 ? 33.425 31.270 37.419 1.00 40.72 224 VAL D O 1
ATOM 1934 N N . HIS D 1 68 ? 32.418 32.509 35.829 1.00 32.67 225 HIS D N 1
ATOM 1935 C CA . HIS D 1 68 ? 33.059 33.768 36.205 1.00 35.58 225 HIS D CA 1
ATOM 1936 C C . HIS D 1 68 ? 32.794 34.161 37.666 1.00 39.33 225 HIS D C 1
ATOM 1937 O O . HIS D 1 68 ? 33.718 34.492 38.423 1.00 39.40 225 HIS D O 1
ATOM 1944 N N . ILE D 1 69 ? 31.526 34.126 38.051 1.00 35.52 226 ILE D N 1
ATOM 1945 C CA . ILE D 1 69 ? 31.114 34.453 39.415 1.00 42.46 226 ILE D CA 1
ATOM 1946 C C . ILE D 1 69 ? 31.768 33.540 40.443 1.00 40.71 226 ILE D C 1
ATOM 1947 O O . ILE D 1 69 ? 32.200 33.989 41.506 1.00 42.80 226 ILE D O 1
ATOM 1952 N N . GLN D 1 70 ? 31.852 32.256 40.120 1.00 34.90 227 GLN D N 1
ATOM 1953 C CA . GLN D 1 70 ? 32.408 31.286 41.049 1.00 39.24 227 GLN D CA 1
ATOM 1954 C C . GLN D 1 70 ? 33.917 31.457 41.175 1.00 44.34 227 GLN D C 1
ATOM 1955 O O . GLN D 1 70 ? 34.485 31.206 42.242 1.00 45.71 227 GLN D O 1
ATOM 1961 N N . ARG D 1 71 ? 34.559 31.891 40.091 1.00 41.88 228 ARG D N 1
ATOM 1962 C CA . ARG D 1 71 ? 35.972 32.259 40.150 1.00 44.43 228 ARG D CA 1
ATOM 1963 C C . ARG D 1 71 ? 36.174 33.434 41.102 1.00 51.85 228 ARG D C 1
ATOM 1964 O O . ARG D 1 71 ? 37.064 33.404 41.950 1.00 56.15 228 ARG D O 1
ATOM 1972 N N . LYS D 1 72 ? 35.348 34.467 40.947 1.00 55.59 229 LYS D N 1
ATOM 1973 C CA . LYS D 1 72 ? 35.385 35.633 41.827 1.00 64.92 229 LYS D CA 1
ATOM 1974 C C . LYS D 1 72 ? 35.283 35.208 43.285 1.00 74.71 229 LYS D C 1
ATOM 1975 O O . LYS D 1 72 ? 36.024 35.688 44.142 1.00 76.37 229 LYS D O 1
ATOM 1981 N N . MET D 1 73 ? 34.363 34.287 43.548 1.00 82.26 230 MET D N 1
ATOM 1982 C CA . MET D 1 73 ? 34.098 33.806 44.896 1.00 90.22 230 MET D CA 1
ATOM 1983 C C . MET D 1 73 ? 35.235 32.945 45.440 1.00 90.78 230 MET D C 1
ATOM 1984 O O . MET D 1 73 ? 35.419 32.840 46.652 1.00 96.33 230 MET D O 1
ATOM 1989 N N . ALA D 1 74 ? 35.995 32.327 44.542 1.00 83.34 231 ALA D N 1
ATOM 1990 C CA . ALA D 1 74 ? 37.080 31.441 44.947 1.00 79.31 231 ALA D CA 1
ATOM 1991 C C . ALA D 1 74 ? 38.442 32.051 44.637 1.00 76.61 231 ALA D C 1
ATOM 1992 O O . ALA D 1 74 ? 38.965 32.851 45.413 1.00 73.95 231 ALA D O 1
#